Protein AF-0000000075079460 (afdb_homodimer)

Organism: Methylotuvimicrobium buryatense (NCBI:txid95641)

Sequence (250 aa):
MSRDYARQDIMELLRVIDWLMQLPDELERQLTDEIKQLEAETMTYVMSIERLALEQGKLEGKAEGKVEGKIEGEAGLLQRQLIKRFGPLPGAIQRRLDQATSEQLEIWAERILDAPNLPAVFDDHMSRDYARQDIMELLRVIDWLMQLPDELERQLTDEIKQLEAETMTYVMSIERLALEQGKLEGKAEGKVEGKIEGEAGLLQRQLIKRFGPLPGAIQRRLDQATSEQLEIWAERILDAPNLPAVFDDH

InterPro domains:
  IPR025587 Domain of unknown function DUF4351 [PF14261] (68-117)

Solvent-accessible surface area (backbone atoms only — not comparable to full-atom values): 12890 Å² total; per-residue (Å²): 118,73,64,60,53,52,51,50,51,50,51,51,53,48,47,51,50,50,54,58,54,46,52,54,52,57,48,48,53,53,49,51,53,51,49,52,49,51,51,52,52,48,49,51,52,45,52,48,44,29,51,54,25,22,52,51,15,21,53,54,14,20,55,53,15,21,55,56,12,18,42,50,19,31,37,51,48,47,49,52,36,46,34,70,76,68,37,86,74,54,70,69,57,50,52,49,49,76,68,50,50,59,68,53,50,51,53,34,50,53,33,54,78,71,40,92,47,74,68,58,31,68,55,72,126,117,74,66,61,53,52,51,51,51,51,50,52,53,49,50,52,50,51,54,57,54,47,52,55,51,56,49,47,51,51,48,50,52,50,48,52,52,51,50,51,51,48,50,52,53,46,51,50,45,29,52,54,25,22,52,50,16,22,54,54,14,21,57,54,14,22,56,55,13,19,41,50,20,32,38,52,48,49,50,51,36,47,35,70,76,66,39,86,74,54,70,69,58,50,52,49,50,73,68,49,49,61,69,54,48,52,52,33,51,54,33,55,78,70,40,91,46,75,68,58,30,72,55,72,124

Radius of gyration: 40.09 Å; Cα contacts (8 Å, |Δi|>4): 215; chains: 2; bounding box: 43×117×66 Å

pLDDT: mean 88.96, std 12.2, range [50.34, 98.56]

Foldseek 3Di:
DVVVVVVVVVVVVVVVVVVVVVVVVVVVVVVVVVVVVVVVVVVVVVVVVVVVVVVVVVVVVVVVVVLVVVLVVLLVVLLVLQCVVANDDDPVVNVCSVPDDPVQSVQLVVQSVPDPHDCRSNDPD/DVVVVVVVVVVVVVVVVVVVVVVVVVVVVVVVVVVVVVVVVVVVVVVVVVVVVVVVVVVVVVVVVVLVVVLVVLLVVLLVLQCVVANDDDPVVNVCSVPDDPVQSVQLVVQSVPPPHDCRSNPPD

Structure (mmCIF, N/CA/C/O backbone):
data_AF-0000000075079460-model_v1
#
loop_
_entity.id
_entity.type
_entity.pdbx_description
1 polymer 'DUF4351 domain-containing protein'
#
loop_
_atom_site.group_PDB
_atom_site.id
_atom_site.type_symbol
_atom_site.label_atom_id
_atom_site.label_alt_id
_atom_site.label_comp_id
_atom_site.label_asym_id
_atom_site.label_entity_id
_atom_site.label_seq_id
_atom_site.pdbx_PDB_ins_code
_atom_site.Cartn_x
_atom_site.Cartn_y
_atom_site.Cartn_z
_atom_site.occupancy
_atom_site.B_iso_or_equiv
_atom_site.auth_seq_id
_atom_site.auth_comp_id
_atom_site.auth_asym_id
_atom_site.auth_atom_id
_atom_site.pdbx_PDB_model_num
ATOM 1 N N . MET A 1 1 ? 13.195 82.625 38 1 50.84 1 MET A N 1
ATOM 2 C CA . MET A 1 1 ? 12.961 81.438 38.75 1 50.84 1 MET A CA 1
ATOM 3 C C . MET A 1 1 ? 11.867 80.562 38.094 1 50.84 1 MET A C 1
ATOM 5 O O . MET A 1 1 ? 11.898 79.375 38.125 1 50.84 1 MET A O 1
ATOM 9 N N . SER A 1 2 ? 10.914 81.312 37.562 1 58.5 2 SER A N 1
ATOM 10 C CA . SER A 1 2 ? 9.68 80.75 37.031 1 58.5 2 SER A CA 1
ATOM 11 C C . SER A 1 2 ? 9.914 80.062 35.719 1 58.5 2 SER A C 1
ATOM 13 O O . SER A 1 2 ? 9.289 79.062 35.406 1 58.5 2 SER A O 1
ATOM 15 N N . ARG A 1 3 ? 11.062 80.375 35.062 1 65.19 3 ARG A N 1
ATOM 16 C CA . ARG A 1 3 ? 11.297 79.875 33.719 1 65.19 3 ARG A CA 1
ATOM 17 C C . ARG A 1 3 ? 11.977 78.5 33.781 1 65.19 3 ARG A C 1
ATOM 19 O O . ARG A 1 3 ? 11.703 77.625 32.938 1 65.19 3 ARG A O 1
ATOM 26 N N . ASP A 1 4 ? 12.781 78.25 34.812 1 66 4 ASP A N 1
ATOM 27 C CA . ASP A 1 4 ? 13.562 77 35 1 66 4 ASP A CA 1
ATOM 28 C C . ASP A 1 4 ? 12.656 75.812 35.375 1 66 4 ASP A C 1
ATOM 30 O O . ASP A 1 4 ? 12.883 74.75 34.906 1 66 4 ASP A O 1
ATOM 34 N N . TYR A 1 5 ? 11.664 76.188 36.062 1 66.44 5 TYR A N 1
ATOM 35 C CA . TYR A 1 5 ? 10.711 75.188 36.5 1 66.44 5 TYR A CA 1
ATOM 36 C C . TYR A 1 5 ? 9.898 74.688 35.312 1 66.44 5 TYR A C 1
ATOM 38 O O . TYR A 1 5 ? 9.648 73.5 35.188 1 66.44 5 TYR A O 1
ATOM 46 N N . ALA A 1 6 ? 9.68 75.625 34.469 1 62.09 6 ALA A N 1
ATOM 47 C CA . ALA A 1 6 ? 8.914 75.25 33.281 1 62.09 6 ALA A CA 1
ATOM 48 C C . ALA A 1 6 ? 9.719 74.375 32.344 1 62.09 6 ALA A C 1
ATOM 50 O O . ALA A 1 6 ? 9.18 73.438 31.781 1 62.09 6 ALA A O 1
ATOM 51 N N . ARG A 1 7 ? 11.016 74.562 32.344 1 72.12 7 ARG A N 1
ATOM 52 C CA . ARG A 1 7 ? 11.914 73.812 31.516 1 72.12 7 ARG A CA 1
ATOM 53 C C . ARG A 1 7 ? 12.086 72.375 32.062 1 72.12 7 ARG A C 1
ATOM 55 O O . ARG A 1 7 ? 12.102 71.438 31.297 1 72.12 7 ARG A O 1
ATOM 62 N N . GLN A 1 8 ? 12.062 72.25 33.281 1 72.88 8 GLN A N 1
ATOM 63 C CA . GLN A 1 8 ? 12.219 71 33.969 1 72.88 8 GLN A CA 1
ATOM 64 C C . GLN A 1 8 ? 10.977 70.125 33.781 1 72.88 8 GLN A C 1
ATOM 66 O O . GLN A 1 8 ? 11.078 68.938 33.531 1 72.88 8 GLN A O 1
ATOM 71 N N . ASP A 1 9 ? 9.883 70.875 33.875 1 69.44 9 ASP A N 1
ATOM 72 C CA . ASP A 1 9 ? 8.602 70.188 33.719 1 69.44 9 ASP A CA 1
ATOM 73 C C . ASP A 1 9 ? 8.453 69.688 32.281 1 69.44 9 ASP A C 1
ATOM 75 O O . ASP A 1 9 ? 7.949 68.562 32.094 1 69.44 9 ASP A O 1
ATOM 79 N N . ILE A 1 10 ? 8.953 70.5 31.422 1 72.12 10 ILE A N 1
ATOM 80 C CA . ILE A 1 10 ? 8.891 70.125 30.016 1 72.12 10 ILE A CA 1
ATOM 81 C C . ILE A 1 10 ? 9.789 68.875 29.75 1 72.12 10 ILE A C 1
ATOM 83 O O . ILE A 1 10 ? 9.414 68 29.016 1 72.12 10 ILE A O 1
ATOM 87 N N . MET A 1 11 ? 10.914 68.75 30.422 1 80 11 MET A N 1
ATOM 88 C CA . MET A 1 11 ? 11.852 67.625 30.25 1 80 11 MET A CA 1
ATOM 89 C C . MET A 1 11 ? 11.289 66.375 30.844 1 80 11 MET A C 1
ATOM 91 O O . MET A 1 11 ? 11.453 65.25 30.266 1 80 11 MET A O 1
ATOM 95 N N . GLU A 1 12 ? 10.586 66.562 31.984 1 73.06 12 GLU A N 1
ATOM 96 C CA . GLU A 1 12 ? 9.969 65.438 32.625 1 73.06 12 GLU A CA 1
ATOM 97 C C . GLU A 1 12 ? 8.82 64.875 31.797 1 73.06 12 GLU A C 1
ATOM 99 O O . GLU A 1 12 ? 8.664 63.625 31.672 1 73.06 12 GLU A O 1
ATOM 104 N N . LEU A 1 13 ? 8.094 65.875 31.188 1 71.62 13 LEU A N 1
ATOM 105 C CA . LEU A 1 13 ? 7.004 65.5 30.297 1 71.62 13 LEU A CA 1
ATOM 106 C C . LEU A 1 13 ? 7.539 64.75 29.078 1 71.62 13 LEU A C 1
ATOM 108 O O . LEU A 1 13 ? 6.984 63.719 28.672 1 71.62 13 LEU A O 1
ATOM 112 N N . LE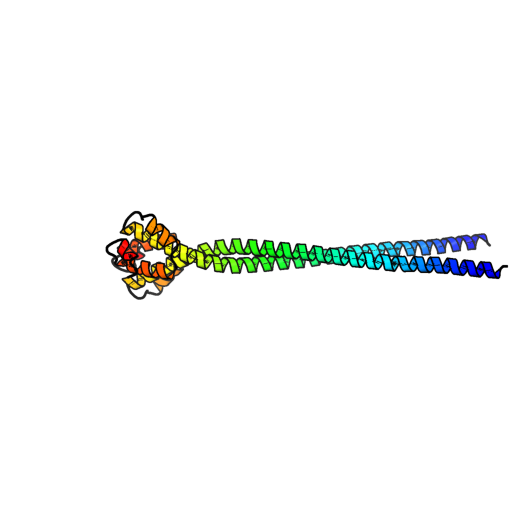U A 1 14 ? 8.711 65.125 28.625 1 77.06 14 LEU A N 1
ATOM 113 C CA . LEU A 1 14 ? 9.312 64.5 27.438 1 77.06 14 LEU A CA 1
ATOM 114 C C . LEU A 1 14 ? 9.867 63.156 27.781 1 77.06 14 LEU A C 1
ATOM 116 O O . LEU A 1 14 ? 9.789 62.219 26.953 1 77.06 14 LEU A O 1
ATOM 120 N N . ARG A 1 15 ? 10.352 62.969 28.953 1 78 15 ARG A N 1
ATOM 121 C CA . ARG A 1 15 ? 10.875 61.688 29.406 1 78 15 ARG A CA 1
ATOM 122 C C . ARG A 1 15 ? 9.758 60.625 29.516 1 78 15 ARG A C 1
ATOM 124 O O . ARG A 1 15 ? 9.938 59.469 29.141 1 78 15 ARG A O 1
ATOM 131 N N . VAL A 1 16 ? 8.617 61.156 30.031 1 71.88 16 VAL A N 1
ATOM 132 C CA . VAL A 1 16 ? 7.465 60.281 30.172 1 71.88 16 VAL A CA 1
ATOM 133 C C . VAL A 1 16 ? 6.957 59.875 28.797 1 71.88 16 VAL A C 1
ATOM 135 O O . VAL A 1 16 ? 6.617 58.688 28.578 1 71.88 16 VAL A O 1
ATOM 138 N N . ILE A 1 17 ? 7.016 60.844 27.859 1 67.19 17 ILE A N 1
ATOM 139 C CA . ILE A 1 17 ? 6.566 60.562 26.5 1 67.19 17 ILE A CA 1
ATOM 140 C C . ILE A 1 17 ? 7.492 59.531 25.859 1 67.19 17 ILE A C 1
ATOM 142 O O . ILE A 1 17 ? 7.031 58.594 25.203 1 67.19 17 ILE A O 1
ATOM 146 N N . ASP A 1 18 ? 8.82 59.625 26.062 1 74.19 18 ASP A N 1
ATOM 147 C CA . ASP A 1 18 ? 9.812 58.688 25.531 1 74.19 18 ASP A CA 1
ATOM 148 C C . ASP A 1 18 ? 9.594 57.281 26.094 1 74.19 18 ASP A C 1
ATOM 150 O O . ASP A 1 18 ? 9.664 56.281 25.359 1 74.19 18 ASP A O 1
ATOM 154 N N . TRP A 1 19 ? 9.453 57.281 27.422 1 71.5 19 TRP A N 1
ATOM 155 C CA . TRP A 1 19 ? 9.203 56.031 28.094 1 71.5 19 TRP A CA 1
ATOM 156 C C . TRP A 1 19 ? 7.93 55.375 27.562 1 71.5 19 TRP A C 1
ATOM 158 O O . TRP A 1 19 ? 7.918 54.156 27.297 1 71.5 19 TRP A O 1
ATOM 168 N N . LEU A 1 20 ? 6.953 56.25 27.219 1 68.75 20 LEU A N 1
ATOM 169 C CA . LEU A 1 20 ? 5.664 55.781 26.75 1 68.75 20 LEU A CA 1
ATOM 170 C C . LEU A 1 20 ? 5.781 55.25 25.328 1 68.75 20 LEU A C 1
ATOM 172 O O . LEU A 1 20 ? 5.109 54.281 24.953 1 68.75 20 LEU A O 1
ATOM 176 N N . MET A 1 21 ? 6.723 55.719 24.609 1 66.62 21 MET A N 1
ATOM 177 C CA . MET A 1 21 ? 6.914 55.344 23.219 1 66.62 21 MET A CA 1
ATOM 178 C C . MET A 1 21 ? 7.691 54.031 23.125 1 66.62 21 MET A C 1
ATOM 180 O O . MET A 1 21 ? 7.539 53.281 22.156 1 66.62 21 MET A O 1
ATOM 184 N N . GLN A 1 22 ? 8.648 53.875 24.125 1 73.06 22 GLN A N 1
ATOM 185 C CA . GLN A 1 22 ? 9.492 52.688 24.156 1 73.06 22 GLN A CA 1
ATOM 186 C C . GLN A 1 22 ? 8.688 51.438 24.531 1 73.06 22 GLN A C 1
ATOM 188 O O . GLN A 1 22 ? 8.984 50.344 24.062 1 73.06 22 GLN A O 1
ATOM 193 N N . LEU A 1 23 ? 7.586 51.688 25.234 1 71.44 23 LEU A N 1
ATOM 194 C CA . LEU A 1 23 ? 6.762 50.594 25.75 1 71.44 23 LEU A CA 1
ATOM 195 C C . LEU A 1 23 ? 6.035 49.875 24.609 1 71.44 23 LEU A C 1
ATOM 197 O O . LEU A 1 23 ? 6.059 48.656 24.516 1 71.44 23 LEU A O 1
ATOM 201 N N . PRO A 1 24 ? 5.766 50.75 23.578 1 67.38 24 PRO A N 1
ATOM 202 C CA . PRO A 1 24 ? 5.086 50.094 22.438 1 67.38 24 PRO A CA 1
ATOM 203 C C . PRO A 1 24 ? 6.039 49.312 21.547 1 67.38 24 PRO A C 1
ATOM 205 O O . PRO A 1 24 ? 5.684 48.25 21.047 1 67.38 24 PRO A O 1
ATOM 208 N N . ASP A 1 25 ? 7.379 49.812 21.578 1 75.69 25 ASP A N 1
ATOM 209 C CA . ASP A 1 25 ? 8.359 49.156 20.734 1 75.69 25 ASP A CA 1
ATOM 210 C C . ASP A 1 25 ? 8.758 47.812 21.312 1 75.69 25 ASP A C 1
ATOM 212 O O . ASP A 1 25 ? 8.898 46.812 20.578 1 75.69 25 ASP A O 1
ATOM 216 N N . GLU A 1 26 ? 9.039 47.875 22.641 1 77.44 26 GLU A N 1
ATOM 217 C CA . GLU A 1 26 ? 9.406 46.656 23.328 1 77.44 26 GLU A CA 1
ATOM 218 C C . GLU A 1 26 ? 8.273 45.625 23.281 1 77.44 26 GLU A C 1
ATOM 220 O O . GLU A 1 26 ? 8.508 44.438 23.062 1 77.44 26 GLU A O 1
ATOM 225 N N . LEU A 1 27 ? 7.082 46.094 23.375 1 73.62 27 LEU A N 1
ATOM 226 C CA . LEU A 1 27 ? 5.902 45.25 23.312 1 73.62 27 LEU A CA 1
ATOM 227 C C . LEU A 1 27 ? 5.707 44.688 21.906 1 73.62 27 LEU A C 1
ATOM 229 O O . LEU A 1 27 ? 5.352 43.5 21.75 1 73.62 27 LEU A O 1
ATOM 233 N N . GLU A 1 28 ? 6.051 45.5 20.891 1 72.12 28 GLU A N 1
ATOM 234 C CA . GLU A 1 28 ? 5.949 45.062 19.5 1 72.12 28 GLU A CA 1
ATOM 235 C C . GLU A 1 28 ? 6.957 43.969 19.188 1 72.12 28 GLU A C 1
ATOM 237 O O . GLU A 1 28 ? 6.625 42.969 18.531 1 72.12 28 GLU A O 1
ATOM 242 N N . ARG A 1 29 ? 8.18 44.031 19.703 1 82.06 29 ARG A N 1
ATOM 243 C CA . ARG A 1 29 ? 9.227 43.031 19.516 1 82.06 29 ARG A CA 1
ATOM 244 C C . ARG A 1 29 ? 8.859 41.688 20.188 1 82.06 29 ARG A C 1
ATOM 246 O O . ARG A 1 29 ? 9.016 40.625 19.594 1 82.06 29 ARG A O 1
ATOM 253 N N . GLN A 1 30 ? 8.25 41.938 21.469 1 80.12 30 GLN A N 1
ATOM 254 C CA . GLN A 1 30 ? 7.82 40.75 22.188 1 80.12 30 GLN A CA 1
ATOM 255 C C . GLN A 1 30 ? 6.691 40.031 21.453 1 80.12 30 GLN A C 1
ATOM 257 O O . GLN A 1 30 ? 6.684 38.812 21.359 1 80.12 30 GLN A O 1
ATOM 262 N N . LEU A 1 31 ? 5.828 40.844 20.828 1 78.88 31 LEU A N 1
ATOM 263 C CA . LEU A 1 31 ? 4.711 40.281 20.078 1 78.88 31 LEU A CA 1
ATOM 264 C C . LEU A 1 31 ? 5.199 39.562 18.828 1 78.88 31 LEU A C 1
ATOM 266 O O . LEU A 1 31 ? 4.719 38.469 18.5 1 78.88 31 LEU A O 1
ATOM 270 N N . THR A 1 32 ? 6.172 40.156 18.156 1 83.06 32 THR A N 1
ATOM 271 C CA . THR A 1 32 ? 6.723 39.562 16.953 1 83.06 32 THR A CA 1
ATOM 272 C C . THR A 1 32 ? 7.41 38.219 17.266 1 83.06 32 THR A C 1
ATOM 274 O O . THR A 1 32 ? 7.211 37.25 16.562 1 83.06 32 THR A O 1
ATOM 277 N N . ASP A 1 33 ? 8.227 38.219 18.344 1 88.69 33 ASP A N 1
ATOM 278 C CA . ASP A 1 33 ? 8.93 37 18.75 1 88.69 33 ASP A CA 1
ATOM 279 C C . ASP A 1 33 ? 7.949 35.875 19.125 1 88.69 33 ASP A C 1
ATOM 281 O O . ASP A 1 33 ? 8.156 34.719 18.766 1 88.69 33 ASP A O 1
ATOM 285 N N . GLU A 1 34 ? 6.828 36.25 19.812 1 78.38 34 GLU A N 1
ATOM 286 C CA . GLU A 1 34 ? 5.816 35.281 20.219 1 78.38 34 GLU A CA 1
ATOM 287 C C . GLU A 1 34 ? 5.082 34.719 19 1 78.38 34 GLU A C 1
ATOM 289 O O . GLU A 1 34 ? 4.766 33.531 18.953 1 78.38 34 GLU A O 1
ATOM 294 N N . ILE A 1 35 ? 4.922 35.594 18.047 1 79.44 35 ILE A N 1
ATOM 295 C CA . ILE A 1 35 ? 4.258 35.188 16.812 1 79.44 35 ILE A CA 1
ATOM 296 C C . ILE A 1 35 ? 5.152 34.219 16.047 1 79.44 35 ILE A C 1
ATOM 298 O O . ILE A 1 35 ? 4.695 33.156 15.602 1 79.44 35 ILE A O 1
ATOM 302 N N . LYS A 1 36 ? 6.461 34.438 15.969 1 89.44 36 LYS A N 1
ATOM 303 C CA . LYS A 1 36 ? 7.414 33.562 15.281 1 89.44 36 LYS A CA 1
ATOM 304 C C . LYS A 1 36 ? 7.504 32.219 15.961 1 89.44 36 LYS A C 1
ATOM 306 O O . LYS A 1 36 ? 7.559 31.188 15.281 1 89.44 36 LYS A O 1
ATOM 311 N N . GLN A 1 37 ? 7.438 32.25 17.234 1 88.81 37 GLN A N 1
ATOM 312 C CA . GLN A 1 37 ? 7.48 31 18 1 88.81 37 GLN A CA 1
ATOM 313 C C . GLN A 1 37 ? 6.215 30.188 17.781 1 88.81 37 GLN A C 1
ATOM 315 O O . GLN A 1 37 ? 6.285 28.969 17.594 1 88.81 37 GLN A O 1
ATOM 320 N N . LEU A 1 38 ? 5.098 30.859 17.734 1 82.19 38 LEU A N 1
ATOM 321 C CA . LEU A 1 38 ? 3.826 30.188 17.484 1 82.19 38 LEU A CA 1
ATOM 322 C C . LEU A 1 38 ? 3.789 29.594 16.078 1 82.19 38 LEU A C 1
ATOM 324 O O . LEU A 1 38 ? 3.291 28.469 15.891 1 82.19 38 LEU A O 1
ATOM 328 N N . GLU A 1 39 ? 4.359 30.328 15.133 1 84.94 39 GLU A N 1
ATOM 329 C CA . GLU A 1 39 ? 4.418 29.844 13.758 1 84.94 39 GLU A CA 1
ATOM 330 C C . GLU A 1 39 ? 5.293 28.594 13.641 1 84.94 39 GLU A C 1
ATOM 332 O O . GLU A 1 39 ? 4.93 27.641 12.969 1 84.94 39 GLU A O 1
ATOM 337 N N . ALA A 1 40 ? 6.398 28.625 14.328 1 90.19 40 ALA A N 1
ATOM 338 C CA . ALA A 1 40 ? 7.332 27.5 14.312 1 90.19 40 ALA A CA 1
ATOM 339 C C . ALA A 1 40 ? 6.711 26.266 14.953 1 90.19 40 ALA A C 1
ATOM 341 O O . ALA A 1 40 ? 6.859 25.156 14.438 1 90.19 40 ALA A O 1
ATOM 342 N N . GLU A 1 41 ? 6.043 26.5 16.016 1 88.56 41 GLU A N 1
ATOM 343 C CA . GLU A 1 41 ? 5.383 25.391 16.703 1 88.56 41 GLU A CA 1
ATOM 344 C C . GLU A 1 41 ? 4.254 24.812 15.852 1 88.56 41 GLU A C 1
ATOM 346 O O . GLU A 1 41 ? 4.07 23.594 15.797 1 88.56 41 GLU A O 1
ATOM 351 N N . THR A 1 42 ? 3.602 25.734 15.234 1 87.94 42 THR A N 1
ATOM 352 C CA . THR A 1 42 ? 2.514 25.297 14.367 1 87.94 42 THR A CA 1
ATOM 353 C C . THR A 1 42 ? 3.053 24.5 13.188 1 87.94 42 THR A C 1
ATOM 355 O O . THR A 1 42 ? 2.498 23.453 12.836 1 87.94 42 THR A O 1
ATOM 358 N N . MET A 1 43 ? 4.191 24.922 12.633 1 92 43 MET A N 1
ATOM 359 C CA . MET A 1 43 ? 4.785 24.234 11.5 1 92 43 MET A CA 1
ATOM 360 C C . MET A 1 43 ? 5.293 22.844 11.906 1 92 43 MET A C 1
ATOM 362 O O . MET A 1 43 ? 5.152 21.875 11.156 1 92 43 MET A O 1
ATOM 366 N N . THR A 1 44 ? 5.855 22.797 13.086 1 93.75 44 THR A N 1
ATOM 367 C CA . THR A 1 44 ? 6.332 21.516 13.602 1 93.75 44 THR A CA 1
ATOM 368 C C . THR A 1 44 ? 5.168 20.547 13.812 1 93.75 44 THR A C 1
ATOM 370 O O . THR A 1 44 ? 5.27 19.359 13.484 1 93.75 44 THR A O 1
ATOM 373 N N . TYR A 1 45 ? 4.086 21.062 14.367 1 93.69 45 TYR A N 1
ATOM 374 C CA . TYR A 1 45 ? 2.875 20.266 14.57 1 93.69 45 TYR A CA 1
ATOM 375 C C . TYR A 1 45 ? 2.318 19.781 13.242 1 93.69 45 TYR A C 1
ATOM 377 O O . TYR A 1 45 ? 1.963 18.609 13.102 1 93.69 45 TYR A O 1
ATOM 385 N N . VAL A 1 46 ? 2.33 20.688 12.242 1 94 46 VAL A N 1
ATOM 386 C CA . VAL A 1 46 ? 1.823 20.359 10.914 1 94 46 VAL A CA 1
ATOM 387 C C . VAL A 1 46 ? 2.691 19.266 10.289 1 94 46 VAL A C 1
ATOM 389 O O . VAL A 1 46 ? 2.176 18.297 9.742 1 94 46 VAL A O 1
ATOM 392 N N . MET A 1 47 ? 3.99 19.375 10.383 1 95 47 MET A N 1
ATOM 393 C CA . MET A 1 47 ? 4.926 18.406 9.82 1 95 47 MET A CA 1
ATOM 394 C C . MET A 1 47 ? 4.754 17.031 10.477 1 95 47 MET A C 1
ATOM 396 O O . MET A 1 47 ? 4.852 16 9.805 1 95 47 MET A O 1
ATOM 400 N N . SER A 1 48 ? 4.512 17.078 11.758 1 96.62 48 SER A N 1
ATOM 401 C CA . SER A 1 48 ? 4.312 15.836 12.484 1 96.62 48 SER A CA 1
ATOM 402 C C . SER A 1 48 ? 3.049 15.125 12.023 1 96.62 48 SER A C 1
ATOM 404 O O . SER A 1 48 ? 3.057 13.906 11.812 1 96.62 48 SER A O 1
ATOM 406 N N . ILE A 1 49 ? 2.051 15.859 11.828 1 96.75 49 ILE A N 1
ATOM 407 C CA . ILE A 1 49 ? 0.78 15.297 11.391 1 96.75 49 ILE A CA 1
ATOM 408 C C . ILE A 1 49 ? 0.932 14.734 9.977 1 96.75 49 ILE A C 1
ATOM 410 O O . ILE A 1 49 ? 0.416 13.648 9.68 1 96.75 49 ILE A O 1
ATOM 414 N N . GLU A 1 50 ? 1.632 15.508 9.195 1 97.69 50 GLU A N 1
ATOM 415 C CA . GLU A 1 50 ? 1.896 15.055 7.832 1 97.69 50 GLU A CA 1
ATOM 416 C C . GLU A 1 50 ? 2.617 13.711 7.82 1 97.69 50 GLU A C 1
ATOM 418 O O . GLU A 1 50 ? 2.223 12.797 7.098 1 97.69 50 GLU A O 1
ATOM 423 N N . ARG A 1 51 ? 3.627 13.523 8.555 1 97.62 51 ARG A N 1
ATOM 424 C CA . ARG A 1 51 ? 4.426 12.305 8.641 1 97.62 51 ARG A CA 1
ATOM 425 C C . ARG A 1 51 ? 3.588 11.133 9.148 1 97.62 51 ARG A C 1
ATOM 427 O O . ARG A 1 51 ? 3.658 10.031 8.609 1 97.62 51 ARG A O 1
ATOM 434 N N . LEU A 1 52 ? 2.859 11.43 10.188 1 97.94 52 LEU A N 1
ATOM 435 C CA . LEU A 1 52 ? 2.014 10.398 10.773 1 97.94 52 LEU A CA 1
ATOM 436 C C . LEU A 1 52 ? 0.978 9.914 9.758 1 97.94 52 LEU A C 1
ATOM 438 O O . LEU A 1 52 ? 0.747 8.711 9.625 1 97.94 52 LEU A O 1
ATOM 442 N N . ALA A 1 53 ? 0.375 10.859 9.055 1 98.19 53 ALA A N 1
ATOM 443 C CA . ALA A 1 53 ? -0.628 10.516 8.047 1 98.19 53 ALA A CA 1
ATOM 444 C C . ALA A 1 53 ? -0.003 9.734 6.895 1 98.19 53 ALA A C 1
ATOM 446 O O . ALA A 1 53 ? -0.595 8.773 6.391 1 98.19 53 ALA A O 1
ATOM 447 N N . LEU A 1 54 ? 1.146 10.18 6.477 1 98.44 54 LEU A N 1
ATOM 448 C CA . LEU A 1 54 ? 1.878 9.484 5.426 1 98.44 54 LEU A CA 1
ATOM 449 C C . LEU A 1 54 ? 2.146 8.031 5.816 1 98.44 54 LEU A C 1
ATOM 451 O O . LEU A 1 54 ? 1.907 7.117 5.023 1 98.44 54 LEU A O 1
ATOM 455 N N . GLU A 1 55 ? 2.588 7.824 7 1 98.12 55 GLU A N 1
ATOM 456 C CA . GLU A 1 55 ? 2.916 6.492 7.492 1 98.12 55 GLU A CA 1
ATOM 457 C C . GLU A 1 55 ? 1.667 5.621 7.605 1 98.12 55 GLU A C 1
ATOM 459 O O . GLU A 1 55 ? 1.684 4.449 7.223 1 98.12 55 GLU A O 1
ATOM 464 N N . GLN A 1 56 ? 0.656 6.203 8.133 1 98.12 56 GLN A N 1
ATOM 465 C CA . GLN A 1 56 ? -0.611 5.488 8.227 1 98.12 56 GLN A CA 1
ATOM 466 C C . GLN A 1 56 ? -1.11 5.074 6.844 1 98.12 56 GLN A C 1
ATOM 468 O O . GLN A 1 56 ? -1.533 3.934 6.648 1 98.12 56 GLN A O 1
ATOM 473 N N . GLY A 1 57 ? -1.078 6.008 5.957 1 98.5 57 GLY A N 1
ATOM 474 C CA . GLY A 1 57 ? -1.456 5.699 4.586 1 98.5 57 GLY A CA 1
ATOM 475 C C . GLY A 1 57 ? -0.614 4.598 3.967 1 98.5 57 GLY A C 1
ATOM 476 O O . GLY A 1 57 ? -1.143 3.707 3.301 1 98.5 57 GLY A O 1
ATOM 477 N N . LYS A 1 58 ? 0.645 4.746 4.152 1 98.56 58 LYS A N 1
ATOM 478 C CA . LYS A 1 58 ? 1.562 3.748 3.609 1 98.56 58 LYS A CA 1
ATOM 479 C C . LYS A 1 58 ? 1.235 2.355 4.137 1 98.56 58 LYS A C 1
ATOM 481 O O . LYS A 1 58 ? 1.229 1.384 3.377 1 98.56 58 LYS A O 1
ATOM 486 N N . LEU A 1 59 ? 0.993 2.207 5.41 1 98.25 59 LEU A N 1
ATOM 487 C CA . LEU A 1 59 ? 0.67 0.927 6.027 1 98.25 59 LEU A CA 1
ATOM 488 C C . LEU A 1 59 ? -0.64 0.373 5.48 1 98.25 59 LEU A C 1
ATOM 490 O O . LEU A 1 59 ? -0.723 -0.808 5.133 1 98.25 59 LEU A O 1
ATOM 494 N N . GLU A 1 60 ? -1.632 1.199 5.441 1 98.12 60 GLU A N 1
ATOM 495 C CA . GLU A 1 60 ? -2.924 0.793 4.895 1 98.12 60 GLU A CA 1
ATOM 496 C C . GLU A 1 60 ? -2.805 0.395 3.428 1 98.12 60 GLU A C 1
ATOM 498 O O . GLU A 1 60 ? -3.332 -0.64 3.016 1 98.12 60 GLU A O 1
ATOM 503 N N . GLY A 1 61 ? -2.146 1.253 2.668 1 98.5 61 GLY A N 1
ATOM 504 C CA . GLY A 1 61 ? -1.923 0.958 1.262 1 98.5 61 GLY A CA 1
ATOM 505 C C . GLY A 1 61 ? -1.162 -0.336 1.036 1 98.5 61 GLY A C 1
ATOM 506 O O . GLY A 1 61 ? -1.515 -1.123 0.156 1 98.5 61 GLY A O 1
ATOM 507 N N . LYS A 1 62 ? -0.116 -0.489 1.771 1 98.56 62 LYS A N 1
ATOM 508 C CA . LYS A 1 62 ? 0.705 -1.688 1.628 1 98.56 62 LYS A CA 1
ATOM 509 C C . LYS A 1 62 ? -0.117 -2.949 1.878 1 98.56 62 LYS A C 1
ATOM 511 O O . LYS A 1 62 ? 0.016 -3.938 1.153 1 98.56 62 LYS A O 1
ATOM 516 N N . ALA A 1 63 ? -0.956 -2.992 2.904 1 98.12 63 ALA A N 1
ATOM 517 C CA . ALA A 1 63 ? -1.816 -4.133 3.215 1 98.12 63 ALA A CA 1
ATOM 518 C C . ALA A 1 63 ? -2.785 -4.414 2.07 1 98.12 63 ALA A C 1
ATOM 520 O O . ALA A 1 63 ? -2.945 -5.566 1.656 1 98.12 63 ALA A O 1
ATOM 521 N N . GLU A 1 64 ? -3.381 -3.367 1.632 1 97.88 64 GLU A N 1
ATOM 522 C CA . GLU A 1 64 ? -4.309 -3.506 0.512 1 97.88 64 GLU A CA 1
ATOM 523 C C . GLU A 1 64 ? -3.59 -3.994 -0.742 1 97.88 64 GLU A C 1
ATOM 525 O O . GLU A 1 64 ? -4.078 -4.895 -1.433 1 97.88 64 GLU A O 1
ATOM 530 N N . GLY A 1 65 ? -2.457 -3.379 -1.062 1 98.12 65 GLY A N 1
ATOM 531 C CA . GLY A 1 65 ? -1.661 -3.773 -2.213 1 98.12 65 GLY A CA 1
ATOM 532 C C . GLY A 1 65 ? -1.206 -5.219 -2.154 1 98.12 65 GLY A C 1
ATOM 533 O O . GLY A 1 65 ? -1.208 -5.918 -3.172 1 98.12 65 GLY A O 1
ATOM 534 N N . LYS A 1 66 ? -0.811 -5.594 -0.999 1 98.31 66 LYS A N 1
ATOM 535 C CA . LYS A 1 66 ? -0.328 -6.961 -0.83 1 98.31 66 LYS A CA 1
ATOM 536 C C . LYS A 1 66 ? -1.415 -7.973 -1.174 1 98.31 66 LYS A C 1
ATOM 538 O O . LYS A 1 66 ? -1.151 -8.969 -1.85 1 98.31 66 LYS A O 1
ATOM 543 N N . VAL A 1 67 ? -2.611 -7.809 -0.779 1 97.38 67 VAL A N 1
ATOM 544 C CA . VAL A 1 67 ? -3.729 -8.703 -1.064 1 97.38 67 VAL A CA 1
ATOM 545 C C . VAL A 1 67 ? -4 -8.727 -2.566 1 97.38 67 VAL A C 1
ATOM 547 O O . VAL A 1 67 ? -4.129 -9.805 -3.164 1 97.38 67 VAL A O 1
ATOM 550 N N . GLU A 1 68 ? -4.082 -7.539 -3.09 1 97.19 68 GLU A N 1
ATOM 551 C CA . GLU A 1 68 ? -4.316 -7.438 -4.527 1 97.19 68 GLU A CA 1
ATOM 552 C C . GLU A 1 68 ? -3.182 -8.086 -5.316 1 97.19 68 GLU A C 1
ATOM 554 O O . GLU A 1 68 ? -3.426 -8.82 -6.277 1 97.19 68 GLU A O 1
ATOM 559 N N . GLY A 1 69 ? -1.944 -7.789 -4.91 1 97.94 69 GLY A N 1
ATOM 560 C CA . GLY A 1 69 ? -0.777 -8.359 -5.562 1 97.94 69 GLY A CA 1
ATOM 561 C C . GLY A 1 69 ? -0.734 -9.875 -5.492 1 97.94 69 GLY A C 1
ATOM 562 O O . GLY A 1 69 ? -0.349 -10.539 -6.461 1 97.94 69 GLY A O 1
ATOM 563 N N . LYS A 1 70 ? -1.084 -10.375 -4.344 1 98.19 70 LYS A N 1
ATOM 564 C CA . LYS A 1 70 ? -1.092 -11.82 -4.156 1 98.19 70 LYS A CA 1
ATOM 565 C C . LYS A 1 70 ? -1.988 -12.5 -5.188 1 98.19 70 LYS A C 1
ATOM 567 O O . LYS A 1 70 ? -1.58 -13.477 -5.828 1 98.19 70 LYS A O 1
ATOM 572 N N . ILE A 1 71 ? -3.119 -12.047 -5.406 1 98.06 71 ILE A N 1
ATOM 573 C CA . ILE A 1 71 ? -4.078 -12.609 -6.348 1 98.06 71 ILE A CA 1
ATOM 574 C C . ILE A 1 71 ? -3.549 -12.461 -7.773 1 98.06 71 ILE A C 1
ATOM 576 O O . ILE A 1 71 ? -3.613 -13.398 -8.57 1 98.06 71 ILE A O 1
ATOM 580 N N . GLU A 1 72 ? -3.021 -11.312 -8.031 1 97.5 72 GLU A N 1
ATOM 581 C CA . GLU A 1 72 ? -2.451 -11.062 -9.352 1 97.5 72 GLU A CA 1
ATOM 582 C C . GLU A 1 72 ? -1.296 -12.016 -9.641 1 97.5 72 GLU A C 1
ATOM 584 O O . GLU A 1 72 ? -1.169 -12.523 -10.758 1 97.5 72 GLU A O 1
ATOM 589 N N . GLY A 1 73 ? -0.429 -12.164 -8.641 1 98 73 GLY A N 1
ATOM 590 C CA . GLY A 1 73 ? 0.678 -13.102 -8.789 1 98 73 GLY A CA 1
ATOM 591 C C . GLY A 1 73 ? 0.229 -14.523 -9.031 1 98 73 GLY A C 1
ATOM 592 O O . GLY A 1 73 ? 0.771 -15.219 -9.898 1 98 73 GLY A O 1
ATOM 593 N N . GLU A 1 74 ? -0.728 -14.984 -8.289 1 98.38 74 GLU A N 1
ATOM 594 C CA . GLU A 1 74 ? -1.291 -16.328 -8.461 1 98.38 74 GLU A CA 1
ATOM 595 C C . GLU A 1 74 ? -1.871 -16.5 -9.867 1 98.38 74 GLU A C 1
ATOM 597 O O . GLU A 1 74 ? -1.575 -17.484 -10.547 1 98.38 74 GLU A O 1
ATOM 602 N N . ALA A 1 75 ? -2.654 -15.5 -10.195 1 98.19 75 ALA A N 1
ATOM 603 C CA . ALA A 1 75 ? -3.303 -15.547 -11.5 1 98.19 75 ALA A CA 1
ATOM 604 C C . ALA A 1 75 ? -2.273 -15.523 -12.625 1 98.19 75 ALA A C 1
ATOM 606 O O . ALA A 1 75 ? -2.395 -16.266 -13.602 1 98.19 75 ALA A O 1
ATOM 607 N N . GLY A 1 76 ? -1.325 -14.672 -12.492 1 97.62 76 GLY A N 1
ATOM 608 C CA . GLY A 1 76 ? -0.281 -14.57 -13.5 1 97.62 76 GLY A CA 1
ATOM 609 C C . GLY A 1 76 ? 0.509 -15.852 -13.672 1 97.62 76 GLY A C 1
ATOM 610 O O . GLY A 1 76 ? 0.787 -16.266 -14.797 1 97.62 76 GLY A O 1
ATOM 611 N N . LEU A 1 77 ? 0.881 -16.469 -12.617 1 98.12 77 LEU A N 1
ATOM 612 C CA . LEU A 1 77 ? 1.652 -17.703 -12.656 1 98.12 77 LEU A CA 1
ATOM 613 C C . LEU A 1 77 ? 0.836 -18.828 -13.281 1 98.12 77 LEU A C 1
ATOM 615 O O . LEU A 1 77 ? 1.343 -19.578 -14.117 1 98.12 77 LEU A O 1
ATOM 619 N N . LEU A 1 78 ? -0.399 -18.922 -12.844 1 98.44 78 LEU A N 1
ATOM 620 C CA . LEU A 1 78 ? -1.282 -19.953 -13.383 1 98.44 78 LEU A CA 1
ATOM 621 C C . LEU A 1 78 ? -1.496 -19.75 -14.883 1 98.44 78 LEU A C 1
ATOM 623 O O . LEU A 1 78 ? -1.512 -20.719 -15.641 1 98.44 78 LEU A O 1
ATOM 627 N N . GLN A 1 79 ? -1.646 -18.5 -15.273 1 98.25 79 GLN A N 1
ATOM 628 C CA . GLN A 1 79 ? -1.799 -18.188 -16.688 1 98.25 79 GLN A CA 1
ATOM 629 C C . GLN A 1 79 ? -0.606 -18.703 -17.5 1 98.25 79 GLN A C 1
ATOM 631 O O . GLN A 1 79 ? -0.779 -19.281 -18.562 1 98.25 79 GLN A O 1
ATOM 636 N N . ARG A 1 80 ? 0.539 -18.516 -16.969 1 97.88 80 ARG A N 1
ATOM 637 C CA . ARG A 1 80 ? 1.76 -18.953 -17.625 1 97.88 80 ARG A CA 1
ATOM 638 C C . ARG A 1 80 ? 1.776 -20.469 -17.781 1 97.88 80 ARG A C 1
ATOM 640 O O . ARG A 1 80 ? 2.117 -20.984 -18.844 1 97.88 80 ARG A O 1
ATOM 647 N N . GLN A 1 81 ? 1.376 -21.125 -16.828 1 98.38 81 GLN A N 1
ATOM 648 C CA . GLN A 1 81 ? 1.337 -22.578 -16.844 1 98.38 81 GLN A CA 1
ATOM 649 C C . GLN A 1 81 ? 0.294 -23.094 -17.828 1 98.38 81 GLN A C 1
ATOM 651 O O . GLN A 1 81 ? 0.544 -24.062 -18.562 1 98.38 81 GLN A O 1
ATOM 656 N N . LEU A 1 82 ? -0.825 -22.453 -17.828 1 98.38 82 LEU A N 1
ATOM 657 C CA . LEU A 1 82 ? -1.894 -22.828 -18.75 1 98.38 82 LEU A CA 1
ATOM 658 C C . LEU A 1 82 ? -1.446 -22.688 -20.203 1 98.38 82 LEU A C 1
ATOM 660 O O . LEU A 1 82 ? -1.684 -23.562 -21.016 1 98.38 82 LEU A O 1
ATOM 664 N N . ILE A 1 83 ? -0.784 -21.625 -20.453 1 97.88 83 ILE A N 1
ATOM 665 C CA . ILE A 1 83 ? -0.317 -21.344 -21.812 1 97.88 83 ILE A CA 1
ATOM 666 C C . ILE A 1 83 ? 0.748 -22.375 -22.203 1 97.88 83 ILE A C 1
ATOM 668 O O . ILE A 1 83 ? 0.752 -22.859 -23.344 1 97.88 83 ILE A O 1
ATOM 672 N N . LYS A 1 84 ? 1.545 -22.672 -21.266 1 97.31 84 LYS A N 1
ATOM 673 C CA . LYS A 1 84 ? 2.59 -23.656 -21.516 1 97.31 84 LYS A CA 1
ATOM 674 C C . LYS A 1 84 ? 1.988 -25.016 -21.844 1 97.31 84 LYS A C 1
ATOM 676 O O . LYS A 1 84 ? 2.451 -25.719 -22.75 1 97.31 84 LYS A O 1
ATOM 681 N N . ARG A 1 85 ? 0.976 -25.391 -21.172 1 97.19 85 ARG A N 1
ATOM 682 C CA . ARG A 1 85 ? 0.404 -26.719 -21.297 1 97.19 85 ARG A CA 1
ATOM 683 C C . ARG A 1 85 ? -0.575 -26.797 -22.469 1 97.19 85 ARG A C 1
ATOM 685 O O . ARG A 1 85 ? -0.653 -27.812 -23.156 1 97.19 85 ARG A O 1
ATOM 692 N N . PHE A 1 86 ? -1.31 -25.625 -22.688 1 97.38 86 PHE A N 1
ATOM 693 C CA . PHE A 1 86 ? -2.463 -25.781 -23.562 1 97.38 86 PHE A CA 1
ATOM 694 C C . PHE A 1 86 ? -2.41 -24.766 -24.703 1 97.38 86 PHE A C 1
ATOM 696 O O . PHE A 1 86 ? -3.242 -24.797 -25.609 1 97.38 86 PHE A O 1
ATOM 703 N N . GLY A 1 87 ? -1.463 -23.891 -24.656 1 97.06 87 GLY A N 1
ATOM 704 C CA . GLY A 1 87 ? -1.352 -22.875 -25.688 1 97.06 87 GLY A CA 1
ATOM 705 C C . GLY A 1 87 ? -2.115 -21.609 -25.344 1 97.06 87 GLY A C 1
ATOM 706 O O . GLY A 1 87 ? -2.479 -21.391 -24.188 1 97.06 87 GLY A O 1
ATOM 707 N N . PRO A 1 88 ? -2.346 -20.734 -26.328 1 97.56 88 PRO A N 1
ATOM 708 C CA . PRO A 1 88 ? -3.027 -19.453 -26.094 1 97.56 88 PRO A CA 1
ATOM 709 C C . PRO A 1 88 ? -4.414 -19.641 -25.469 1 97.56 88 PRO A C 1
ATOM 711 O O . PRO A 1 88 ? -5.137 -20.578 -25.844 1 97.56 88 PRO A O 1
ATOM 714 N N . LEU A 1 89 ? -4.73 -18.688 -24.625 1 97.69 89 LEU A N 1
ATOM 715 C CA . LEU A 1 89 ? -5.973 -18.828 -23.875 1 97.69 89 LEU A CA 1
ATOM 716 C C . LEU A 1 89 ? -7.113 -18.094 -24.562 1 97.69 89 LEU A C 1
ATOM 718 O O . LEU A 1 89 ? -6.957 -16.922 -24.938 1 97.69 89 LEU A O 1
ATOM 722 N N . PRO A 1 90 ? -8.242 -18.797 -24.578 1 97.44 90 PRO A N 1
ATOM 723 C CA . PRO A 1 90 ? -9.43 -18.078 -25.047 1 97.44 90 PRO A CA 1
ATOM 724 C C . PRO A 1 90 ? -9.781 -16.906 -24.141 1 97.44 90 PRO A C 1
ATOM 726 O O . PRO A 1 90 ? -9.5 -16.938 -22.938 1 97.44 90 PRO A O 1
ATOM 729 N N . GLY A 1 91 ? -10.477 -15.867 -24.719 1 96.88 91 GLY A N 1
ATOM 730 C CA . GLY A 1 91 ? -10.852 -14.672 -23.984 1 96.88 91 GLY A CA 1
ATOM 731 C C . GLY A 1 91 ? -11.68 -14.961 -22.75 1 96.88 91 GLY A C 1
ATOM 732 O O . GLY A 1 91 ? -11.516 -14.305 -21.719 1 96.88 91 GLY A O 1
ATOM 733 N N . ALA A 1 92 ? -12.469 -15.93 -22.875 1 95.62 92 ALA A N 1
ATOM 734 C CA . ALA A 1 92 ? -13.344 -16.281 -21.766 1 95.62 92 ALA A CA 1
ATOM 735 C C . ALA A 1 92 ? -12.531 -16.812 -20.578 1 95.62 92 ALA A C 1
ATOM 737 O O . ALA A 1 92 ? -12.852 -16.531 -19.422 1 95.62 92 ALA A O 1
ATOM 738 N N . ILE A 1 93 ? -11.539 -17.625 -20.844 1 96.06 93 ILE A N 1
ATOM 739 C CA . ILE A 1 93 ? -10.688 -18.188 -19.812 1 96.06 93 ILE A CA 1
ATOM 740 C C . ILE A 1 93 ? -9.836 -17.094 -19.172 1 96.06 93 ILE A C 1
ATOM 742 O O . ILE A 1 93 ? -9.664 -17.062 -17.953 1 96.06 93 ILE A O 1
ATOM 746 N N . GLN A 1 94 ? -9.398 -16.203 -20 1 96.25 94 GLN A N 1
ATOM 747 C CA . GLN A 1 94 ? -8.633 -15.062 -19.5 1 96.25 94 GLN A CA 1
ATOM 748 C C . GLN A 1 94 ? -9.461 -14.227 -18.516 1 96.25 94 GLN A C 1
ATOM 750 O O . GLN A 1 94 ? -8.961 -13.812 -17.469 1 96.25 94 GLN A O 1
ATOM 755 N N . ARG A 1 95 ? -10.633 -13.93 -18.891 1 95.94 95 ARG A N 1
ATOM 756 C CA . ARG A 1 95 ? -11.523 -13.156 -18.031 1 95.94 95 ARG A CA 1
ATOM 757 C C . ARG A 1 95 ? -11.773 -13.875 -16.703 1 95.94 95 ARG A C 1
ATOM 759 O O . ARG A 1 95 ? -11.852 -13.242 -15.656 1 95.94 95 ARG A O 1
ATOM 766 N N . ARG A 1 96 ? -11.906 -15.172 -16.766 1 95.56 96 ARG A N 1
ATOM 767 C CA . ARG A 1 96 ? -12.102 -15.961 -15.562 1 95.56 96 ARG A CA 1
ATOM 768 C C . ARG A 1 96 ? -10.898 -15.859 -14.625 1 95.56 96 ARG A C 1
ATOM 770 O O . ARG A 1 96 ? -11.062 -15.719 -13.414 1 95.56 96 ARG A O 1
ATOM 777 N N . LEU A 1 97 ? -9.742 -15.859 -15.195 1 96.81 97 LEU A N 1
ATOM 778 C CA . LEU A 1 97 ? -8.516 -15.734 -14.414 1 96.81 97 LEU A CA 1
ATOM 779 C C . LEU A 1 97 ? -8.43 -14.367 -13.758 1 96.81 97 LEU A C 1
ATOM 781 O O . LEU A 1 97 ? -8.07 -14.258 -12.586 1 96.81 97 LEU A O 1
ATOM 785 N N . ASP A 1 98 ? -8.883 -13.359 -14.523 1 95.06 98 ASP A N 1
ATOM 786 C CA . ASP A 1 98 ? -8.773 -11.977 -14.07 1 95.06 98 ASP A CA 1
ATOM 787 C C . ASP A 1 98 ? -9.734 -11.703 -12.914 1 95.06 98 ASP A C 1
ATOM 789 O O . ASP A 1 98 ? -9.492 -10.812 -12.094 1 95.06 98 ASP A O 1
ATOM 793 N N . GLN A 1 99 ? -10.727 -12.508 -12.812 1 96.25 99 GLN A N 1
ATOM 794 C CA . GLN A 1 99 ? -11.773 -12.25 -11.828 1 96.25 99 GLN A CA 1
ATOM 795 C C . GLN A 1 99 ? -11.742 -13.281 -10.703 1 96.25 99 GLN A C 1
ATOM 797 O O . GLN A 1 99 ? -12.539 -13.219 -9.773 1 96.25 99 GLN A O 1
ATOM 802 N N . ALA A 1 100 ? -10.859 -14.164 -10.719 1 97.25 100 ALA A N 1
ATOM 803 C CA . ALA A 1 100 ? -10.836 -15.305 -9.805 1 97.25 100 ALA A CA 1
ATOM 804 C C . ALA A 1 100 ? -10.406 -14.875 -8.406 1 97.25 100 ALA A C 1
ATOM 806 O O . ALA A 1 100 ? -9.625 -13.93 -8.25 1 97.25 100 ALA A O 1
ATOM 807 N N . THR A 1 101 ? -10.969 -15.586 -7.492 1 96.5 101 THR A N 1
ATOM 808 C CA . THR A 1 101 ? -10.508 -15.445 -6.117 1 96.5 101 THR A CA 1
ATOM 809 C C . THR A 1 101 ? -9.25 -16.281 -5.879 1 96.5 101 THR A C 1
ATOM 811 O O . THR A 1 101 ? -8.938 -17.172 -6.668 1 96.5 101 THR A O 1
ATOM 814 N N . SER A 1 102 ? -8.539 -15.945 -4.812 1 96.88 102 SER A N 1
ATOM 815 C CA . SER A 1 102 ? -7.355 -16.719 -4.461 1 96.88 102 SER A CA 1
ATOM 816 C C . SER A 1 102 ? -7.703 -18.203 -4.273 1 96.88 102 SER A C 1
ATOM 818 O O . SER A 1 102 ? -6.961 -19.078 -4.711 1 96.88 102 SER A O 1
ATOM 820 N N . GLU A 1 103 ? -8.836 -18.422 -3.658 1 96.44 103 GLU A N 1
ATOM 821 C CA . GLU A 1 103 ? -9.273 -19.797 -3.42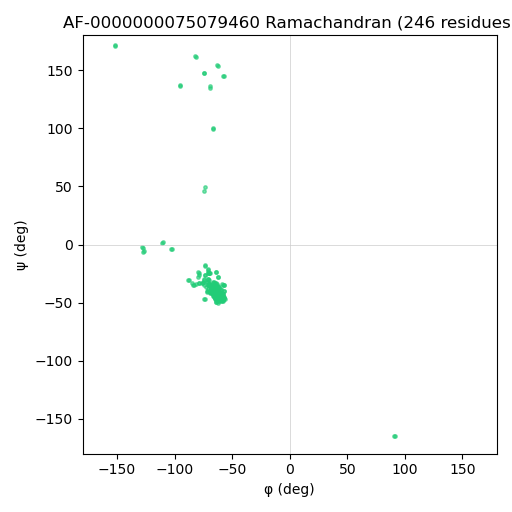4 1 96.44 103 GLU A CA 1
ATOM 822 C C . GLU A 1 103 ? -9.484 -20.547 -4.742 1 96.44 103 GLU A C 1
ATOM 824 O O . GLU A 1 103 ? -9.07 -21.688 -4.883 1 96.44 103 GLU A O 1
ATOM 829 N N . GLN A 1 104 ? -10.094 -19.922 -5.629 1 97.19 104 GLN A N 1
ATOM 830 C CA . GLN A 1 104 ? -10.312 -20.516 -6.945 1 97.19 104 GLN A CA 1
ATOM 831 C C . GLN A 1 104 ? -8.984 -20.781 -7.652 1 97.19 104 GLN A C 1
ATOM 833 O O . GLN A 1 104 ? -8.789 -21.859 -8.211 1 97.19 104 GLN A O 1
ATOM 838 N N . LEU A 1 105 ? -8.117 -19.828 -7.586 1 97.94 105 LEU A N 1
ATOM 839 C CA . LEU A 1 105 ? -6.824 -19.953 -8.25 1 97.94 105 LEU A CA 1
ATOM 840 C C . LEU A 1 105 ? -6.027 -21.109 -7.66 1 97.94 105 LEU A C 1
ATOM 842 O O . LEU A 1 105 ? -5.359 -21.844 -8.398 1 97.94 105 LEU A O 1
ATOM 846 N N . GLU A 1 106 ? -6.18 -21.266 -6.375 1 97.06 106 GLU A N 1
ATOM 847 C CA . GLU A 1 106 ? -5.492 -22.359 -5.699 1 97.06 106 GLU A CA 1
ATOM 848 C C . GLU A 1 106 ? -6.031 -23.703 -6.148 1 97.06 106 GLU A C 1
ATOM 850 O O . GLU A 1 106 ? -5.266 -24.641 -6.371 1 97.06 106 GLU A O 1
ATOM 855 N N . ILE A 1 107 ? -7.277 -23.781 -6.312 1 96.75 107 ILE A N 1
ATOM 856 C CA . ILE A 1 107 ? -7.914 -25 -6.777 1 96.75 107 ILE A CA 1
ATOM 857 C C . ILE A 1 107 ? -7.457 -25.312 -8.203 1 96.75 107 ILE A C 1
ATOM 859 O O . ILE A 1 107 ? -7.07 -26.438 -8.508 1 96.75 107 ILE A O 1
ATOM 863 N N . TRP A 1 108 ? -7.473 -24.344 -9.023 1 97.75 108 TRP A N 1
ATOM 864 C CA . TRP A 1 108 ? -7.09 -24.547 -10.422 1 97.75 108 TRP A CA 1
ATOM 865 C C . TRP A 1 108 ? -5.609 -24.906 -10.531 1 97.75 108 TRP A C 1
ATOM 867 O O . TRP A 1 108 ? -5.223 -25.688 -11.406 1 97.75 108 TRP A O 1
ATOM 877 N N . ALA A 1 109 ? -4.855 -24.359 -9.633 1 97.31 109 ALA A N 1
ATOM 878 C CA . ALA A 1 109 ? -3.416 -24.609 -9.633 1 97.31 109 ALA A CA 1
ATOM 879 C C . ALA A 1 109 ? -3.109 -26.078 -9.359 1 97.31 109 ALA A C 1
ATOM 881 O O . ALA A 1 109 ? -2.139 -26.625 -9.891 1 97.31 109 ALA A O 1
ATOM 882 N N . GLU A 1 110 ? -3.928 -26.641 -8.586 1 96.81 110 GLU A N 1
ATOM 883 C CA . GLU A 1 110 ? -3.75 -28.062 -8.32 1 96.81 110 GLU A CA 1
ATOM 884 C C . GLU A 1 110 ? -4.281 -28.922 -9.469 1 96.81 110 GLU A C 1
ATOM 886 O O . GLU A 1 110 ? -3.656 -29.906 -9.852 1 96.81 110 GLU A O 1
ATOM 891 N N . ARG A 1 111 ? -5.262 -28.516 -10.086 1 97 111 ARG A N 1
ATOM 892 C CA . ARG A 1 111 ? -5.922 -29.281 -11.141 1 97 111 ARG A CA 1
ATOM 893 C C . ARG A 1 111 ? -5.09 -29.281 -12.422 1 97 111 ARG A C 1
ATOM 895 O O . ARG A 1 111 ? -5.086 -30.266 -13.164 1 97 111 ARG A O 1
ATOM 902 N N . ILE A 1 112 ? -4.359 -28.25 -12.609 1 97.56 112 ILE A N 1
ATOM 903 C CA . ILE A 1 112 ? -3.619 -28.109 -13.859 1 97.56 112 ILE A CA 1
ATOM 904 C C . ILE A 1 112 ? -2.586 -29.219 -13.977 1 97.56 112 ILE A C 1
ATOM 906 O O . ILE A 1 112 ? -2.225 -29.625 -15.086 1 97.56 112 ILE A O 1
ATOM 910 N N . LEU A 1 113 ? -2.197 -29.75 -12.914 1 96.5 113 LEU A N 1
ATOM 911 C CA . LEU A 1 113 ? -1.13 -30.75 -12.898 1 96.5 113 LEU A CA 1
ATOM 912 C C . LEU A 1 113 ? -1.596 -32.062 -13.523 1 96.5 113 LEU A C 1
ATOM 914 O O . LEU A 1 113 ? -0.797 -32.781 -14.109 1 96.5 113 LEU A O 1
ATOM 918 N N . ASP A 1 114 ? -2.947 -32.281 -13.5 1 95.06 114 ASP A N 1
ATOM 919 C CA . ASP A 1 114 ? -3.439 -33.562 -13.93 1 95.06 114 ASP A CA 1
ATOM 920 C C . ASP A 1 114 ? -4.516 -33.438 -15 1 95.06 114 ASP A C 1
ATOM 922 O O . ASP A 1 114 ? -4.961 -34.406 -15.586 1 95.06 114 ASP A O 1
ATOM 926 N N . ALA A 1 115 ? -4.832 -32.25 -15.273 1 96.31 115 ALA A N 1
ATOM 927 C CA . ALA A 1 115 ? -5.938 -32.031 -16.203 1 96.31 115 ALA A CA 1
ATOM 928 C C . ALA A 1 115 ? -5.562 -32.438 -17.609 1 96.31 115 ALA A C 1
ATOM 930 O O . ALA A 1 115 ? -4.5 -32.062 -18.125 1 96.31 115 ALA A O 1
ATOM 931 N N . PRO A 1 116 ? -6.516 -33.156 -18.297 1 96.06 116 PRO A N 1
ATOM 932 C CA . PRO A 1 116 ? -6.207 -33.594 -19.656 1 96.06 116 PRO A CA 1
ATOM 933 C C . PRO A 1 116 ? -6.371 -32.5 -20.688 1 96.06 116 PRO A C 1
ATOM 935 O O . PRO A 1 116 ? -5.855 -32.625 -21.812 1 96.06 116 PRO A O 1
ATOM 938 N N . ASN A 1 117 ? -7.191 -31.516 -20.375 1 96.06 117 ASN A N 1
ATOM 939 C CA . ASN A 1 117 ? -7.438 -30.375 -21.25 1 96.06 117 ASN A CA 1
ATOM 940 C C . ASN A 1 117 ? -7.816 -29.125 -20.453 1 96.06 117 ASN A C 1
ATOM 942 O O . ASN A 1 117 ? -8.016 -29.188 -19.25 1 96.06 117 ASN A O 1
ATOM 946 N N . LEU A 1 118 ? -7.867 -28 -21.219 1 96.25 118 LEU A N 1
ATOM 947 C CA . LEU A 1 118 ? -8.062 -26.688 -20.594 1 96.25 118 LEU A CA 1
ATOM 948 C C . LEU A 1 118 ? -9.391 -26.625 -19.859 1 96.25 118 LEU A C 1
ATOM 950 O O . LEU A 1 118 ? -9.445 -26.203 -18.703 1 96.25 118 LEU A O 1
ATOM 954 N N . PRO A 1 119 ? -10.508 -27.094 -20.391 1 95.38 119 PRO A N 1
ATOM 955 C CA . PRO A 1 119 ? -11.789 -27.031 -19.688 1 95.38 119 PRO A CA 1
ATOM 956 C C . PRO A 1 119 ? -11.781 -27.828 -18.375 1 95.38 119 PRO A C 1
ATOM 958 O O . PRO A 1 119 ? -12.453 -27.453 -17.422 1 95.38 119 PRO A O 1
ATOM 961 N N . ALA A 1 120 ? -11.008 -28.812 -18.281 1 96.19 120 ALA A N 1
ATOM 962 C CA . ALA A 1 120 ? -10.961 -29.688 -17.109 1 96.19 120 ALA A CA 1
ATOM 963 C C . ALA A 1 120 ? -10.344 -28.969 -15.914 1 96.19 120 ALA A C 1
ATOM 965 O O . ALA A 1 120 ? -10.586 -29.328 -14.758 1 96.19 120 ALA A O 1
ATOM 966 N N . VAL A 1 121 ? -9.547 -27.984 -16.188 1 97.19 121 VAL A N 1
ATOM 967 C CA . VAL A 1 121 ? -8.906 -27.234 -15.125 1 97.19 121 VAL A CA 1
ATOM 968 C C . VAL A 1 121 ? -9.938 -26.391 -14.391 1 97.19 121 VAL A C 1
ATOM 970 O O . VAL A 1 121 ? -9.875 -26.219 -13.164 1 97.19 121 VAL A O 1
ATOM 973 N N . PHE A 1 122 ? -10.906 -25.938 -15.148 1 95.12 122 PHE A N 1
ATOM 974 C CA . PHE A 1 122 ? -11.82 -24.922 -14.617 1 95.12 122 PHE A CA 1
ATOM 975 C C . PHE A 1 122 ? -13.148 -25.562 -14.234 1 95.12 122 PHE A C 1
ATOM 977 O O . PHE A 1 122 ? -14.055 -24.859 -13.766 1 95.12 122 PHE A O 1
ATOM 984 N N . ASP A 1 123 ? -13.227 -26.859 -14.531 1 85 123 ASP A N 1
ATOM 985 C CA . ASP A 1 123 ? -14.5 -27.531 -14.305 1 85 123 ASP A CA 1
ATOM 986 C C . ASP A 1 123 ? -14.82 -27.609 -12.812 1 85 123 ASP A C 1
ATOM 988 O O . ASP A 1 123 ? -14.047 -28.172 -12.039 1 85 123 ASP A O 1
ATOM 992 N N . ASP A 1 124 ? -15.648 -26.719 -12.422 1 72.25 124 ASP A N 1
ATOM 993 C CA . ASP A 1 124 ? -16.109 -26.766 -11.031 1 72.25 124 ASP A CA 1
ATOM 994 C C . ASP A 1 124 ? -17.109 -27.891 -10.828 1 72.25 124 ASP A C 1
ATOM 996 O O . ASP A 1 124 ? -18.219 -27.859 -11.367 1 72.25 124 ASP A O 1
ATOM 1000 N N . HIS A 1 125 ? -17 -29.156 -11.266 1 50.69 125 HIS A N 1
ATOM 1001 C CA . HIS A 1 125 ? -18.125 -30.031 -10.953 1 50.69 125 HIS A CA 1
ATOM 1002 C C . HIS A 1 125 ? -18.703 -29.719 -9.57 1 50.69 125 HIS A C 1
ATOM 1004 O O . HIS A 1 125 ? -17.984 -29.219 -8.695 1 50.69 125 HIS A O 1
ATOM 1010 N N . MET B 1 1 ? -21.75 80.062 39.438 1 51.12 1 MET B 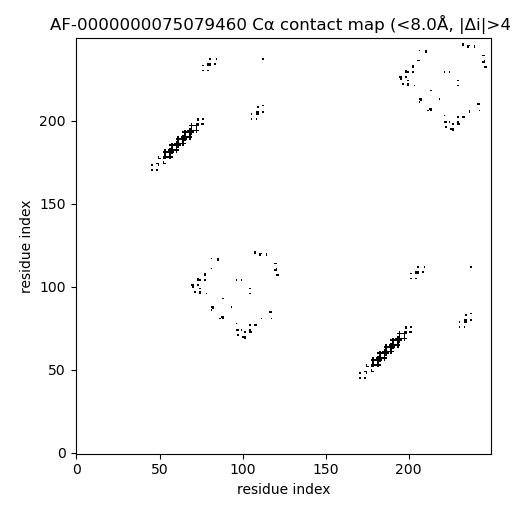N 1
ATOM 1011 C CA . MET B 1 1 ? -21.422 79.875 38.031 1 51.12 1 MET B CA 1
ATOM 1012 C C . MET B 1 1 ? -20.234 78.938 37.844 1 51.12 1 MET B C 1
ATOM 1014 O O . MET B 1 1 ? -20.125 78.188 36.844 1 51.12 1 MET B O 1
ATOM 1018 N N . SER B 1 2 ? -19.359 79.062 38.812 1 58.66 2 SER B N 1
ATOM 1019 C C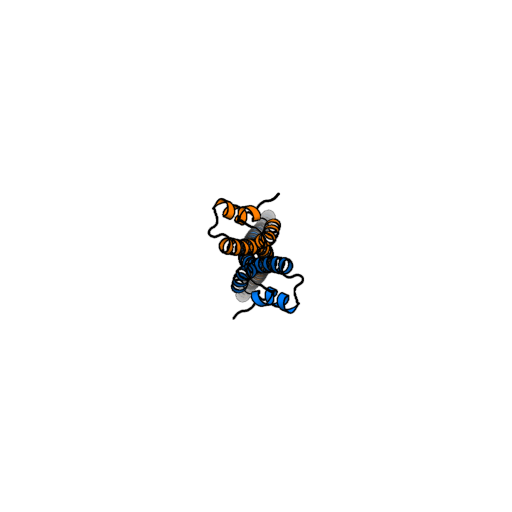A . SER B 1 2 ? -18.062 78.375 38.781 1 58.66 2 SER B CA 1
ATOM 1020 C C . SER B 1 2 ? -18.188 76.938 39.031 1 58.66 2 SER B C 1
ATOM 1022 O O . SER B 1 2 ? -17.469 76.125 38.438 1 58.66 2 SER B O 1
ATOM 1024 N N . ARG B 1 3 ? -19.344 76.5 39.625 1 65.38 3 ARG B N 1
ATOM 1025 C CA . ARG B 1 3 ? -19.484 75.125 40.031 1 65.38 3 ARG B CA 1
ATOM 1026 C C . ARG B 1 3 ? -20.016 74.25 38.875 1 65.38 3 ARG B C 1
ATOM 1028 O O . ARG B 1 3 ? -19.641 73.062 38.719 1 65.38 3 ARG B O 1
ATOM 1035 N N . ASP B 1 4 ? -20.859 74.875 37.969 1 66.44 4 ASP B N 1
ATOM 1036 C CA . ASP B 1 4 ? -21.516 74.188 36.875 1 66.44 4 ASP B CA 1
ATOM 1037 C C . ASP B 1 4 ? -20.516 73.812 35.781 1 66.44 4 ASP B C 1
ATOM 1039 O O . ASP B 1 4 ? -20.625 72.75 35.156 1 66.44 4 ASP B O 1
ATOM 1043 N N . TYR B 1 5 ? -19.562 74.625 35.656 1 66.5 5 TYR B N 1
ATOM 1044 C CA . TYR B 1 5 ? -18.531 74.438 34.656 1 66.5 5 TYR B CA 1
ATOM 1045 C C . TYR B 1 5 ? -17.641 73.25 35.031 1 66.5 5 TYR B C 1
ATOM 1047 O O . TYR B 1 5 ? -17.266 72.438 34.188 1 66.5 5 TYR B O 1
ATOM 1055 N N . ALA B 1 6 ? -17.5 73.188 36.312 1 62.38 6 ALA B N 1
ATOM 1056 C CA . ALA B 1 6 ? -16.656 72.125 36.844 1 62.38 6 ALA B CA 1
ATOM 1057 C C . ALA B 1 6 ? -17.344 70.75 36.656 1 62.38 6 ALA B C 1
ATOM 1059 O O . ALA B 1 6 ? -16.703 69.75 36.312 1 62.38 6 ALA B O 1
ATOM 1060 N N . ARG B 1 7 ? -18.672 70.812 36.75 1 72.56 7 ARG B N 1
ATOM 1061 C CA . ARG B 1 7 ? -19.453 69.562 36.625 1 72.56 7 ARG B CA 1
ATOM 1062 C C . ARG B 1 7 ? -19.5 69.125 35.156 1 72.56 7 ARG B C 1
ATOM 1064 O O . ARG B 1 7 ? -19.406 67.938 34.875 1 72.56 7 ARG B O 1
ATOM 1071 N N . GLN B 1 8 ? -19.516 70 34.312 1 72.38 8 GLN B N 1
ATOM 1072 C CA . GLN B 1 8 ? -19.578 69.75 32.875 1 72.38 8 GLN B CA 1
ATOM 1073 C C . GLN B 1 8 ? -18.25 69.188 32.375 1 72.38 8 GLN B C 1
ATOM 1075 O O . GLN B 1 8 ? -18.234 68.25 31.578 1 72.38 8 GLN B O 1
ATOM 1080 N N . ASP B 1 9 ? -17.25 69.812 32.969 1 69.69 9 ASP B N 1
ATOM 1081 C CA . ASP B 1 9 ? -15.898 69.375 32.594 1 69.69 9 ASP B CA 1
ATOM 1082 C C . ASP B 1 9 ? -15.648 67.938 33.062 1 69.69 9 ASP B C 1
ATOM 1084 O O . ASP B 1 9 ? -15.031 67.188 32.344 1 69.69 9 ASP B O 1
ATOM 1088 N N . ILE B 1 10 ? -16.203 67.688 34.219 1 72.31 10 ILE B N 1
ATOM 1089 C CA . ILE B 1 10 ? -16.062 66.375 34.812 1 72.31 10 ILE B CA 1
ATOM 1090 C C . ILE B 1 10 ? -16.844 65.375 33.969 1 72.31 10 ILE B C 1
ATOM 1092 O O . ILE B 1 10 ? -16.359 64.25 33.719 1 72.31 10 ILE B O 1
ATOM 1096 N N . MET B 1 11 ? -17.953 65.688 33.406 1 80.12 11 MET B N 1
ATOM 1097 C CA . MET B 1 11 ? -18.781 64.812 32.562 1 80.12 11 MET B CA 1
ATOM 1098 C C . MET B 1 11 ? -18.109 64.562 31.234 1 80.12 11 MET B C 1
ATOM 1100 O O . MET B 1 11 ? -18.156 63.438 30.734 1 80.12 11 MET B O 1
ATOM 1104 N N . GLU B 1 12 ? -17.469 65.625 30.734 1 73.38 12 GLU B N 1
ATOM 1105 C CA . GLU B 1 12 ? -16.766 65.5 29.469 1 73.38 12 GLU B CA 1
ATOM 1106 C C . GLU B 1 12 ? -15.539 64.562 29.609 1 73.38 12 GLU B C 1
ATOM 1108 O O . GLU B 1 12 ? -15.258 63.781 28.734 1 73.38 12 GLU B O 1
ATOM 1113 N N . LEU B 1 13 ? -14.891 64.812 30.828 1 71.44 13 LEU B N 1
ATOM 1114 C CA . LEU B 1 13 ? -13.742 63.938 31.125 1 71.44 13 LEU B CA 1
ATOM 1115 C C . LEU B 1 13 ? -14.164 62.469 31.266 1 71.44 13 LEU B C 1
ATOM 1117 O O . LEU B 1 13 ? -13.5 61.594 30.734 1 71.44 13 LEU B O 1
ATOM 1121 N N . LEU B 1 14 ? -15.359 62.281 31.797 1 77.25 14 LEU B N 1
ATOM 1122 C CA . LEU B 1 14 ? -15.859 60.906 32 1 77.25 14 LEU B CA 1
ATOM 1123 C C . LEU B 1 14 ? -16.297 60.281 30.688 1 77.25 14 LEU B C 1
ATOM 1125 O O . LEU B 1 14 ? -16.109 59.094 30.484 1 77.25 14 LEU B O 1
ATOM 1129 N N . ARG B 1 15 ? -16.797 61.062 29.781 1 77 15 ARG B N 1
ATOM 1130 C CA . ARG B 1 15 ? -17.203 60.594 28.469 1 77 15 ARG B CA 1
ATOM 1131 C C . ARG B 1 15 ? -16 60.156 27.641 1 77 15 ARG B C 1
ATOM 1133 O O . ARG B 1 15 ? -16.062 59.125 26.953 1 77 15 ARG B O 1
ATOM 1140 N N . VAL B 1 16 ? -14.914 61 27.812 1 71.31 16 VAL B N 1
ATOM 1141 C CA . VAL B 1 16 ? -13.688 60.656 27.094 1 71.31 16 VAL B CA 1
ATOM 1142 C C . VAL B 1 16 ? -13.102 59.375 27.641 1 71.31 16 VAL B C 1
ATOM 1144 O O . VAL B 1 16 ? -12.641 58.5 26.875 1 71.31 16 VAL B O 1
ATOM 1147 N N . ILE B 1 17 ? -13.203 59.219 28.984 1 67.19 17 ILE B N 1
ATOM 1148 C CA . ILE B 1 17 ? -12.688 58 29.641 1 67.19 17 ILE B CA 1
ATOM 1149 C C . ILE B 1 17 ? -13.492 56.781 29.188 1 67.19 17 ILE B C 1
ATOM 1151 O O . ILE B 1 17 ? -12.914 55.75 28.875 1 67.19 17 ILE B O 1
ATOM 1155 N N . ASP B 1 18 ? -14.812 56.875 29.062 1 73.5 18 ASP B N 1
ATOM 1156 C CA . ASP B 1 18 ? -15.695 55.812 28.594 1 73.5 18 ASP B CA 1
ATOM 1157 C C . ASP B 1 18 ? -15.367 55.406 27.172 1 73.5 18 ASP B C 1
ATOM 1159 O O . ASP B 1 18 ? -15.312 54.219 26.844 1 73.5 18 ASP B O 1
ATOM 1163 N N . TRP B 1 19 ? -15.297 56.469 26.359 1 70.88 19 TRP B N 1
ATOM 1164 C CA . TRP B 1 19 ? -14.953 56.219 24.969 1 70.88 19 TRP B CA 1
ATOM 1165 C C . TRP B 1 19 ? -13.609 55.531 24.844 1 70.88 19 TRP B C 1
ATOM 1167 O O . TRP B 1 19 ? -13.469 54.562 24.078 1 70.88 19 TRP B O 1
ATOM 1177 N N . LEU B 1 20 ? -12.703 55.906 25.797 1 68.56 20 LEU B N 1
ATOM 1178 C CA . LEU B 1 20 ? -11.359 55.344 25.766 1 68.56 20 LEU B CA 1
ATOM 1179 C C . LEU B 1 20 ? -11.375 53.875 26.234 1 68.56 20 LEU B C 1
ATOM 1181 O O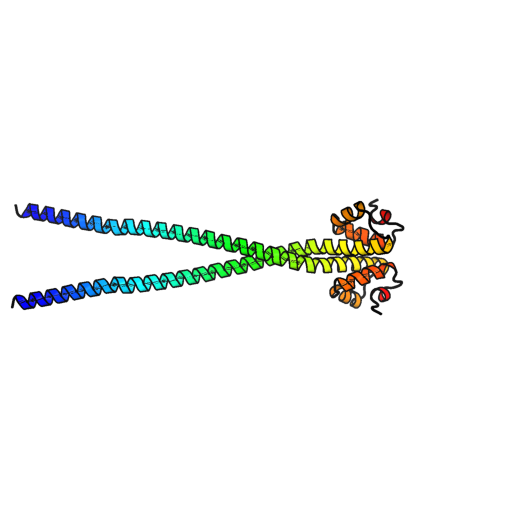 . LEU B 1 20 ? -10.602 53.062 25.734 1 68.56 20 LEU B O 1
ATOM 1185 N N . MET B 1 21 ? -12.32 53.562 27.016 1 65.88 21 MET B N 1
ATOM 1186 C CA . MET B 1 21 ? -12.414 52.188 27.562 1 65.88 21 MET B CA 1
ATOM 1187 C C . MET B 1 21 ? -13.055 51.25 26.562 1 65.88 21 MET B C 1
ATOM 1189 O O . MET B 1 21 ? -12.789 50.031 26.594 1 65.88 21 MET B O 1
ATOM 1193 N N . GLN B 1 22 ? -14.031 51.844 25.766 1 72.56 22 GLN B N 1
ATOM 1194 C CA . GLN B 1 22 ? -14.766 51.062 24.766 1 72.56 22 GLN B CA 1
ATOM 1195 C C . GLN B 1 22 ? -13.852 50.656 23.609 1 72.56 22 GLN B C 1
ATOM 1197 O O . GLN B 1 22 ? -14.023 49.562 23.031 1 72.56 22 GLN B O 1
ATOM 1202 N N . LEU B 1 23 ? -12.812 51.438 23.422 1 70.44 23 LEU B N 1
ATOM 1203 C CA . LEU B 1 23 ? -11.90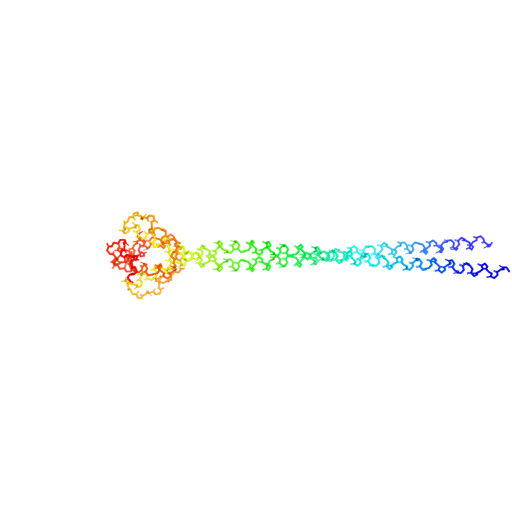6 51.219 22.297 1 70.44 23 LEU B CA 1
ATOM 1204 C C . LEU B 1 23 ? -11.078 49.969 22.5 1 70.44 23 LEU B C 1
ATOM 1206 O O . LEU B 1 23 ? -10.984 49.125 21.594 1 70.44 23 LEU B O 1
ATOM 1210 N N . PRO B 1 24 ? -10.852 49.719 23.844 1 67 24 PRO B N 1
ATOM 1211 C CA . PRO B 1 24 ? -10.07 48.531 24.109 1 67 24 PRO B CA 1
ATOM 1212 C C . PRO B 1 24 ? -10.914 47.25 24.016 1 67 24 PRO B C 1
ATOM 1214 O O . PRO B 1 24 ? -10.445 46.219 23.531 1 67 24 PRO B O 1
ATOM 1217 N N . ASP B 1 25 ? -12.297 47.469 24.328 1 75.69 25 ASP B N 1
ATOM 1218 C CA . ASP B 1 25 ? -13.18 46.312 24.297 1 75.69 25 ASP B CA 1
ATOM 1219 C C . ASP B 1 25 ? -13.477 45.875 22.859 1 75.69 25 ASP B C 1
ATOM 1221 O O . ASP B 1 25 ? -13.492 44.688 22.562 1 75.69 25 ASP B O 1
ATOM 1225 N N . GLU B 1 26 ? -13.812 46.906 22.062 1 77.25 26 GLU B N 1
ATOM 1226 C CA . GLU B 1 26 ? -14.086 46.625 20.656 1 77.25 26 GLU B CA 1
ATOM 1227 C C . GLU B 1 26 ? -12.859 46.062 19.953 1 77.25 26 GLU B C 1
ATOM 1229 O O . GLU B 1 26 ? -12.977 45.125 19.172 1 77.25 26 GLU B O 1
ATOM 1234 N N . LEU B 1 27 ? -11.727 46.531 20.328 1 73.25 27 LEU B N 1
ATOM 1235 C CA . LEU B 1 27 ? -10.469 46.062 19.766 1 73.25 27 LEU B CA 1
ATOM 1236 C C . LEU B 1 27 ? -10.164 44.625 20.234 1 73.25 27 LEU B C 1
ATOM 1238 O O . LEU B 1 27 ? -9.695 43.812 19.453 1 73.25 27 LEU B O 1
ATOM 1242 N N . GLU B 1 28 ? -10.547 44.312 21.5 1 72.19 28 GLU B N 1
ATOM 1243 C CA . GLU B 1 28 ? -10.352 43 22.047 1 72.19 28 GLU B CA 1
ATOM 1244 C C . GLU B 1 28 ? -11.242 41.969 21.359 1 72.19 28 GLU B C 1
ATOM 1246 O O . GLU B 1 28 ? -10.805 40.875 21.047 1 72.19 28 GLU B O 1
ATOM 1251 N N . ARG B 1 29 ? -12.5 42.312 21.016 1 81.88 29 ARG B N 1
ATOM 1252 C CA . ARG B 1 29 ? -13.438 41.438 20.328 1 81.88 29 ARG B CA 1
ATOM 1253 C C . ARG B 1 29 ? -12.984 41.156 18.906 1 81.88 29 ARG B C 1
ATOM 1255 O O . ARG B 1 29 ? -13.023 40 18.453 1 81.88 29 ARG B O 1
ATOM 1262 N N . GLN B 1 30 ? -12.445 42.344 18.312 1 79.88 30 GLN B N 1
ATOM 1263 C CA . GLN B 1 30 ? -11.938 42.188 16.953 1 79.88 30 GLN B CA 1
ATOM 1264 C C . GLN B 1 30 ? -10.719 41.25 16.922 1 79.88 30 GLN B C 1
ATOM 1266 O O . GLN B 1 30 ? -10.602 40.406 16.031 1 79.88 30 GLN B O 1
ATOM 1271 N N . LEU B 1 31 ? -9.914 41.344 17.969 1 78.19 31 LEU B N 1
ATOM 1272 C CA . LEU B 1 31 ? -8.719 40.531 18.062 1 78.19 31 LEU B CA 1
ATOM 1273 C C . LEU B 1 31 ? -9.094 39.062 18.281 1 78.19 31 LEU B C 1
ATOM 1275 O O . LEU B 1 31 ? -8.508 38.156 17.672 1 78.19 31 LEU B O 1
ATOM 1279 N N . THR B 1 32 ? -10.109 38.844 19.125 1 82.88 32 THR B N 1
ATOM 1280 C CA . THR B 1 32 ? -10.555 37.5 19.422 1 82.88 32 THR B CA 1
ATOM 1281 C C . THR B 1 32 ? -11.141 36.844 18.172 1 82.88 32 THR B C 1
ATOM 1283 O O . THR B 1 32 ? -10.828 35.688 17.859 1 82.88 32 THR B O 1
ATOM 1286 N N . ASP B 1 33 ? -11.977 37.562 17.438 1 88.44 33 ASP B N 1
ATOM 1287 C CA . ASP B 1 33 ? -12.586 37.062 16.219 1 88.44 33 ASP B CA 1
ATOM 1288 C C . ASP B 1 33 ? -11.523 36.719 15.164 1 88.44 33 ASP B C 1
ATOM 1290 O O . ASP B 1 33 ? -11.617 35.719 14.484 1 88.44 33 ASP B O 1
ATOM 1294 N N . GLU B 1 34 ? -10.469 37.625 15.055 1 78.62 34 GLU B N 1
ATOM 1295 C CA . GLU B 1 34 ? -9.391 37.375 14.102 1 78.62 34 GLU B CA 1
ATOM 1296 C C . GLU B 1 34 ? -8.57 36.156 14.477 1 78.62 34 GLU B C 1
ATOM 1298 O O . GLU B 1 34 ? -8.148 35.406 13.609 1 78.62 34 GLU B O 1
ATOM 1303 N N . ILE B 1 35 ? -8.469 35.969 15.773 1 80 35 ILE B N 1
ATOM 1304 C CA . ILE B 1 35 ? -7.719 34.812 16.25 1 80 35 ILE B CA 1
ATOM 1305 C C . ILE B 1 35 ? -8.5 33.531 15.953 1 80 35 ILE B C 1
ATOM 1307 O O . ILE B 1 35 ? -7.934 32.562 15.461 1 80 35 ILE B O 1
ATOM 1311 N N . LYS B 1 36 ? -9.805 33.531 16.125 1 88.5 36 LYS B N 1
ATOM 1312 C CA . LYS B 1 36 ? -10.656 32.375 15.859 1 88.5 36 LYS B CA 1
ATOM 1313 C C . LYS B 1 36 ? -10.641 32.031 14.375 1 88.5 36 LYS B C 1
ATOM 1315 O O . LYS B 1 36 ? -10.57 30.859 14.008 1 88.5 36 LYS B O 1
ATOM 1320 N N . GLN B 1 37 ? -10.648 33.031 13.578 1 89.69 37 GLN B N 1
ATOM 1321 C CA . GLN B 1 37 ? -10.609 32.812 12.141 1 89.69 37 GLN B CA 1
ATOM 1322 C C . GLN B 1 37 ? -9.266 32.25 11.703 1 89.69 37 GLN B C 1
ATOM 1324 O O . GLN B 1 37 ? -9.227 31.328 10.883 1 89.69 37 GLN B O 1
ATOM 1329 N N . LEU B 1 38 ? -8.211 32.719 12.312 1 82.19 38 LEU B N 1
ATOM 1330 C CA . LEU B 1 38 ? -6.875 32.219 12.008 1 82.19 38 LEU B CA 1
ATOM 1331 C C . LEU B 1 38 ? -6.73 30.766 12.445 1 82.19 38 LEU B C 1
ATOM 1333 O O . LEU B 1 38 ? -6.137 29.953 11.727 1 82.19 38 LEU B O 1
ATOM 1337 N N . GLU B 1 39 ? -7.34 30.453 13.594 1 85.12 39 GLU B N 1
ATOM 1338 C CA . GLU B 1 39 ? -7.305 29.078 14.094 1 85.12 39 GLU B CA 1
ATOM 1339 C C . GLU B 1 39 ? -8.062 28.141 13.172 1 85.12 39 GLU B C 1
ATOM 1341 O O . GLU B 1 39 ? -7.59 27.031 12.875 1 85.12 39 GLU B O 1
ATOM 1346 N N . ALA B 1 40 ? -9.188 28.578 12.695 1 90.31 40 ALA B N 1
ATOM 1347 C CA . ALA B 1 40 ? -10.016 27.781 11.797 1 90.31 40 ALA B CA 1
ATOM 1348 C C . ALA B 1 40 ? -9.32 27.531 10.469 1 90.31 40 ALA B C 1
ATOM 1350 O O . ALA B 1 40 ? -9.344 26.422 9.93 1 90.31 40 ALA B O 1
ATOM 1351 N N . GLU B 1 41 ? -8.719 28.547 9.984 1 88.62 41 GLU B N 1
ATOM 1352 C CA . GLU B 1 41 ? -7.988 28.438 8.727 1 88.62 41 GLU B CA 1
ATOM 1353 C C . GLU B 1 41 ? -6.781 27.516 8.875 1 88.62 41 GLU B C 1
ATOM 1355 O O . GLU B 1 41 ? -6.492 26.719 7.98 1 88.62 41 GLU B O 1
ATOM 1360 N N . THR B 1 42 ? -6.191 27.688 10.016 1 87.94 42 THR B N 1
ATOM 1361 C CA . THR B 1 42 ? -5.035 26.828 10.273 1 87.94 42 THR B CA 1
ATOM 1362 C C . THR B 1 42 ? -5.453 25.375 10.383 1 87.94 42 THR B C 1
ATOM 1364 O O . THR B 1 42 ? -4.793 24.484 9.828 1 87.94 42 THR B O 1
ATOM 1367 N N . MET B 1 43 ? -6.598 25.109 11.016 1 92.06 43 MET B N 1
ATOM 1368 C CA . MET B 1 43 ? -7.078 23.75 11.18 1 92.06 43 MET B CA 1
ATOM 1369 C C . MET B 1 43 ? -7.48 23.141 9.836 1 92.06 43 MET B C 1
ATOM 1371 O O . MET B 1 43 ? -7.23 21.969 9.578 1 92.06 43 MET B O 1
ATOM 1375 N N . THR B 1 44 ? -8.094 23.953 9.031 1 93.75 44 THR B N 1
ATOM 1376 C CA . THR B 1 44 ? -8.477 23.5 7.703 1 93.75 44 THR B CA 1
ATOM 1377 C C . THR B 1 44 ? -7.242 23.156 6.871 1 93.75 44 THR B C 1
ATOM 1379 O O . THR B 1 44 ? -7.227 22.141 6.164 1 93.75 44 THR B O 1
ATOM 1382 N N . TYR B 1 45 ? -6.227 24.016 6.938 1 93.62 45 TYR B N 1
ATOM 1383 C CA . TYR B 1 45 ? -4.965 23.766 6.25 1 93.62 45 TYR B CA 1
ATOM 1384 C C . TYR B 1 45 ? -4.309 22.484 6.742 1 93.62 45 TYR B C 1
ATOM 1386 O O . TYR B 1 45 ? -3.848 21.672 5.941 1 93.62 45 TYR B O 1
ATOM 1394 N N . VAL B 1 46 ? -4.371 22.297 8.078 1 94.06 46 VAL B N 1
ATOM 1395 C CA . VAL B 1 46 ? -3.777 21.109 8.688 1 94.06 46 VAL B CA 1
ATOM 1396 C C . VAL B 1 46 ? -4.52 19.859 8.219 1 94.06 46 VAL B C 1
ATOM 1398 O O . VAL B 1 46 ? -3.893 18.859 7.84 1 94.06 46 VAL B O 1
ATOM 1401 N N . MET B 1 47 ? -5.824 19.875 8.18 1 95.06 47 MET B N 1
ATOM 1402 C CA . MET B 1 47 ? -6.641 18.75 7.758 1 95.06 47 MET B CA 1
ATOM 1403 C C . MET B 1 47 ? -6.379 18.406 6.297 1 95.06 47 MET B C 1
ATOM 1405 O O . MET B 1 47 ? -6.359 17.234 5.926 1 95.06 47 MET B O 1
ATOM 1409 N N . SER B 1 48 ? -6.207 19.438 5.527 1 96.62 48 SER B N 1
ATOM 1410 C CA . SER B 1 48 ? -5.922 19.219 4.113 1 96.62 48 SER B CA 1
ATOM 1411 C C . SER B 1 48 ? -4.582 18.516 3.916 1 96.62 48 SER B C 1
ATOM 1413 O O . SER B 1 48 ? -4.477 17.594 3.117 1 96.62 48 SER B O 1
ATOM 1415 N N . ILE B 1 49 ? -3.643 18.938 4.648 1 96.69 49 ILE B N 1
ATOM 1416 C CA . ILE B 1 49 ? -2.311 18.359 4.551 1 96.69 49 ILE B CA 1
ATOM 1417 C C . ILE B 1 49 ? -2.352 16.906 5.012 1 96.69 49 ILE B C 1
ATOM 1419 O O . ILE B 1 49 ? -1.73 16.031 4.395 1 96.69 49 ILE B O 1
ATOM 1423 N N . GLU B 1 50 ? -3.09 16.719 6.07 1 97.75 50 GLU B N 1
ATOM 1424 C CA . GLU B 1 50 ? -3.256 15.367 6.586 1 97.75 50 GLU B CA 1
ATOM 1425 C C . GLU B 1 50 ? -3.854 14.445 5.527 1 97.75 50 GLU B C 1
ATOM 1427 O O . GLU B 1 50 ? -3.352 13.344 5.301 1 97.75 50 GLU B O 1
ATOM 1432 N N . ARG B 1 51 ? -4.879 14.797 4.871 1 97.62 51 ARG B N 1
ATOM 1433 C CA . ARG B 1 51 ? -5.57 14.023 3.848 1 97.62 51 ARG B CA 1
ATOM 1434 C C . ARG B 1 51 ? -4.652 13.742 2.66 1 97.62 51 ARG B C 1
ATOM 1436 O O . ARG B 1 51 ? -4.602 12.617 2.156 1 97.62 51 ARG B O 1
ATOM 1443 N N . LEU B 1 52 ? -4 14.805 2.25 1 97.94 52 LEU B N 1
ATOM 1444 C CA . LEU B 1 52 ? -3.092 14.672 1.117 1 97.94 52 LEU B CA 1
ATOM 1445 C C . LEU B 1 52 ? -1.976 13.68 1.434 1 97.94 52 LEU B C 1
ATOM 1447 O O . LEU B 1 52 ? -1.632 12.836 0.602 1 97.94 52 LEU B O 1
ATOM 1451 N N . ALA B 1 53 ? -1.438 13.781 2.648 1 98.19 53 ALA B N 1
ATOM 1452 C CA . ALA B 1 53 ? -0.367 12.875 3.068 1 98.19 53 ALA B CA 1
ATOM 1453 C C . ALA B 1 53 ? -0.872 11.445 3.18 1 98.19 53 ALA B C 1
ATOM 1455 O O . ALA B 1 53 ? -0.177 10.5 2.791 1 98.19 53 ALA B O 1
ATOM 1456 N N . LEU B 1 54 ? -2.035 11.297 3.725 1 98.44 54 LEU B N 1
ATOM 1457 C CA . LEU B 1 54 ? -2.66 9.984 3.834 1 98.44 54 LEU B CA 1
ATOM 1458 C C . LEU B 1 54 ? -2.816 9.344 2.459 1 98.44 54 LEU B C 1
ATOM 1460 O O . LEU B 1 54 ? -2.465 8.18 2.271 1 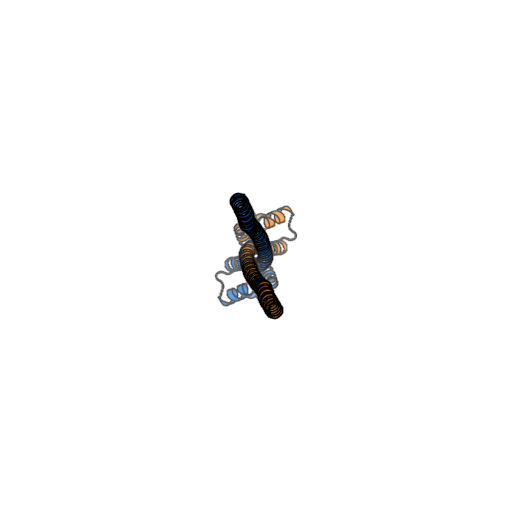98.44 54 LEU B O 1
ATOM 1464 N N . GLU B 1 55 ? -3.291 10.078 1.529 1 98.12 55 GLU B N 1
ATOM 1465 C CA . GLU B 1 55 ? -3.52 9.586 0.175 1 98.12 55 GLU B CA 1
ATOM 1466 C C . GLU B 1 55 ? -2.203 9.227 -0.511 1 98.12 55 GLU B C 1
ATOM 1468 O O . GLU B 1 55 ? -2.1 8.188 -1.166 1 98.12 55 GLU B O 1
ATOM 1473 N N . GLN B 1 56 ? -1.266 10.109 -0.349 1 98.12 56 GLN B N 1
ATOM 1474 C CA . GLN B 1 56 ? 0.055 9.836 -0.905 1 98.12 56 GLN B CA 1
ATOM 1475 C C . GLN B 1 56 ? 0.646 8.555 -0.319 1 98.12 56 GLN B C 1
ATOM 1477 O O . GLN B 1 56 ? 1.179 7.719 -1.051 1 98.12 56 GLN B O 1
ATOM 1482 N N . GLY B 1 57 ? 0.561 8.461 0.969 1 98.5 57 GLY B N 1
ATOM 1483 C CA . GLY B 1 57 ? 1.021 7.242 1.622 1 98.5 57 GLY B CA 1
ATOM 1484 C C . GLY B 1 57 ? 0.309 5.996 1.133 1 98.5 57 GLY B C 1
ATOM 1485 O O . GLY B 1 57 ? 0.943 4.965 0.892 1 98.5 57 GLY B O 1
ATOM 1486 N N . LYS B 1 58 ? -0.959 6.113 1.062 1 98.56 58 LYS B N 1
ATOM 1487 C CA . LYS B 1 58 ? -1.76 4.984 0.604 1 98.56 58 LYS B CA 1
ATOM 1488 C C . LYS B 1 58 ? -1.332 4.535 -0.792 1 98.56 58 LYS B C 1
ATOM 1490 O O . LYS B 1 58 ? -1.209 3.34 -1.056 1 98.56 58 LYS B O 1
ATOM 1495 N N . LEU B 1 59 ? -1.13 5.457 -1.699 1 98.25 59 LEU B N 1
ATOM 1496 C CA . LEU B 1 59 ? -0.72 5.152 -3.066 1 98.25 59 LEU B CA 1
ATOM 1497 C C . LEU B 1 59 ? 0.657 4.5 -3.088 1 98.25 59 LEU B C 1
ATOM 1499 O O . LEU B 1 59 ? 0.86 3.494 -3.773 1 98.25 59 LEU B O 1
ATOM 1503 N N . GLU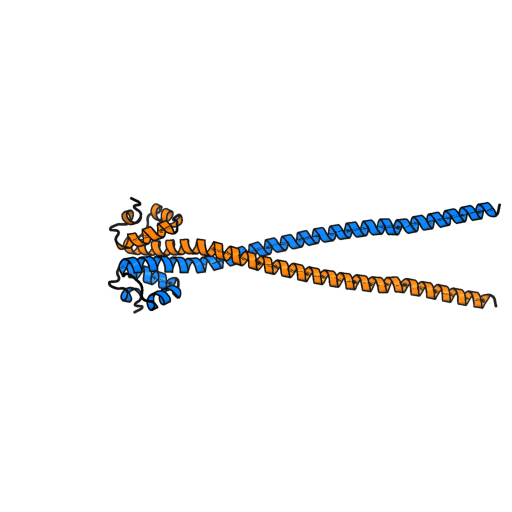 B 1 60 ? 1.571 5.078 -2.381 1 98.12 60 GLU B N 1
ATOM 1504 C CA . GLU B 1 60 ? 2.916 4.52 -2.293 1 98.12 60 GLU B CA 1
ATOM 1505 C C . GLU B 1 60 ? 2.895 3.127 -1.669 1 98.12 60 GLU B C 1
ATOM 1507 O O . GLU B 1 60 ? 3.533 2.203 -2.178 1 98.12 60 GLU B O 1
ATOM 1512 N N . GLY B 1 61 ? 2.184 3.027 -0.564 1 98.5 61 GLY B N 1
ATOM 1513 C CA . GLY B 1 61 ? 2.049 1.738 0.093 1 98.5 61 GLY B CA 1
ATOM 1514 C C . GLY B 1 61 ? 1.421 0.679 -0.794 1 98.5 61 GLY B C 1
ATOM 1515 O O . GLY B 1 61 ? 1.881 -0.464 -0.826 1 98.5 61 GLY B O 1
ATOM 1516 N N . LYS B 1 62 ? 0.37 1.038 -1.421 1 98.56 62 LYS B N 1
ATOM 1517 C CA . LYS B 1 62 ? -0.329 0.096 -2.291 1 98.56 62 LYS B CA 1
ATOM 1518 C C . LYS B 1 62 ? 0.594 -0.43 -3.385 1 98.56 62 LYS B C 1
ATOM 1520 O O . LYS B 1 62 ? 0.584 -1.625 -3.691 1 98.56 62 LYS B O 1
ATOM 1525 N N . ALA B 1 63 ? 1.382 0.418 -4.035 1 98.12 63 ALA B N 1
ATOM 1526 C CA . ALA B 1 63 ? 2.33 0.017 -5.07 1 98.12 63 ALA B CA 1
ATOM 1527 C C . ALA B 1 63 ? 3.367 -0.955 -4.52 1 98.12 63 ALA B C 1
ATOM 1529 O O . ALA B 1 63 ? 3.65 -1.986 -5.137 1 98.12 63 ALA B O 1
ATOM 1530 N N . GLU B 1 64 ? 3.889 -0.574 -3.406 1 97.88 64 GLU B N 1
ATOM 1531 C CA . GLU B 1 64 ? 4.871 -1.438 -2.76 1 97.88 64 GLU B CA 1
ATOM 1532 C C . GLU B 1 64 ? 4.258 -2.777 -2.367 1 97.88 64 GLU B C 1
ATOM 1534 O O . GLU B 1 64 ? 4.855 -3.832 -2.6 1 97.88 64 GLU B O 1
ATOM 1539 N N . GLY B 1 65 ? 3.088 -2.738 -1.744 1 98.12 65 GLY B N 1
ATOM 1540 C CA . GLY B 1 65 ? 2.383 -3.947 -1.349 1 98.12 65 GLY B CA 1
ATOM 1541 C C . GLY B 1 65 ? 2.059 -4.859 -2.518 1 98.12 65 GLY B C 1
ATOM 1542 O O . GLY B 1 65 ? 2.17 -6.082 -2.406 1 98.12 65 GLY B O 1
ATOM 1543 N N . LYS B 1 66 ? 1.643 -4.254 -3.561 1 98.25 66 LYS B N 1
ATOM 1544 C CA . LYS B 1 66 ? 1.278 -5.031 -4.742 1 98.25 66 LYS B CA 1
ATOM 1545 C C . LYS B 1 66 ? 2.467 -5.84 -5.258 1 98.25 66 LYS B C 1
ATOM 1547 O O . LYS B 1 66 ? 2.322 -7.012 -5.605 1 98.25 66 LYS B O 1
ATOM 1552 N N . VAL B 1 67 ? 3.621 -5.316 -5.324 1 97.38 67 VAL B N 1
ATOM 1553 C CA . VAL B 1 67 ? 4.828 -5.996 -5.785 1 97.38 67 VAL B CA 1
ATOM 1554 C C . VAL B 1 67 ? 5.164 -7.145 -4.836 1 97.38 67 VAL B C 1
ATOM 1556 O O . VAL B 1 67 ? 5.414 -8.266 -5.273 1 97.38 67 VAL B O 1
ATOM 1559 N N . GLU B 1 68 ? 5.16 -6.785 -3.578 1 97.25 68 GLU B N 1
ATOM 1560 C CA . GLU B 1 68 ? 5.441 -7.809 -2.576 1 97.25 68 GLU B CA 1
ATOM 1561 C C . GLU B 1 68 ? 4.406 -8.93 -2.621 1 97.25 68 GLU B C 1
ATOM 1563 O O . GLU B 1 68 ? 4.754 -10.109 -2.564 1 97.25 68 GLU B O 1
ATOM 1568 N N . GLY B 1 69 ? 3.137 -8.539 -2.707 1 97.94 69 GLY B N 1
ATOM 1569 C CA . GLY B 1 69 ? 2.053 -9.508 -2.781 1 97.94 69 GLY B CA 1
ATOM 1570 C C . GLY B 1 69 ? 2.145 -10.414 -3.992 1 97.94 69 GLY B C 1
ATOM 1571 O O . GLY B 1 69 ? 1.863 -11.617 -3.902 1 97.94 69 GLY B O 1
ATOM 1572 N N . LYS B 1 70 ? 2.49 -9.82 -5.098 1 98.25 70 LYS B N 1
ATOM 1573 C CA . LYS B 1 70 ? 2.623 -10.594 -6.328 1 98.25 70 LYS B CA 1
ATOM 1574 C C . LYS B 1 70 ? 3.619 -11.734 -6.16 1 98.25 70 LYS B C 1
ATOM 1576 O O . LYS B 1 70 ? 3.328 -12.883 -6.512 1 98.25 70 LYS B O 1
ATOM 1581 N N . ILE B 1 71 ? 4.703 -11.5 -5.617 1 98.06 71 ILE B N 1
ATOM 1582 C CA . ILE B 1 71 ? 5.75 -12.5 -5.414 1 98.06 71 ILE B CA 1
ATOM 1583 C C . ILE B 1 71 ? 5.27 -13.547 -4.41 1 98.06 71 ILE B C 1
ATOM 1585 O O . ILE B 1 71 ? 5.453 -14.75 -4.625 1 98.06 71 ILE B O 1
ATOM 1589 N N . GLU B 1 72 ? 4.652 -13.062 -3.377 1 97.5 72 GLU B N 1
ATOM 1590 C CA . GLU B 1 72 ? 4.121 -13.977 -2.371 1 97.5 72 GLU B CA 1
ATOM 1591 C C . GLU B 1 72 ? 3.068 -14.906 -2.971 1 97.5 72 GLU B C 1
ATOM 1593 O O . GLU B 1 72 ? 3.035 -16.094 -2.658 1 97.5 72 GLU B O 1
ATOM 1598 N N . GLY B 1 73 ? 2.18 -14.312 -3.758 1 97.94 73 GLY B N 1
ATOM 1599 C CA . GLY B 1 73 ? 1.168 -15.109 -4.43 1 97.94 73 GLY B CA 1
ATOM 1600 C C . GLY B 1 73 ? 1.754 -16.156 -5.352 1 97.94 73 GLY B C 1
ATOM 1601 O O . GLY B 1 73 ? 1.313 -17.312 -5.352 1 97.94 73 GLY B O 1
ATOM 1602 N N . GLU B 1 74 ? 2.715 -15.789 -6.148 1 98.38 74 GLU B N 1
ATOM 1603 C CA . GLU B 1 74 ? 3.404 -16.719 -7.039 1 98.38 74 GLU B CA 1
ATOM 1604 C C . GLU B 1 74 ? 4.055 -17.859 -6.254 1 98.38 74 GLU B C 1
ATOM 1606 O O . GLU B 1 74 ? 3.879 -19.031 -6.586 1 98.38 74 GLU B O 1
ATOM 1611 N N . ALA B 1 75 ? 4.762 -17.406 -5.238 1 98.19 75 ALA B N 1
ATOM 1612 C CA . ALA B 1 75 ? 5.469 -18.391 -4.418 1 98.19 75 ALA B CA 1
ATOM 1613 C C . ALA B 1 75 ? 4.488 -19.328 -3.725 1 98.19 75 ALA B C 1
ATOM 1615 O O . ALA B 1 75 ? 4.719 -20.547 -3.666 1 98.19 75 ALA B O 1
ATOM 1616 N N . GLY B 1 76 ? 3.457 -18.781 -3.197 1 97.62 76 GLY B N 1
ATOM 1617 C CA . GLY B 1 76 ? 2.453 -19.578 -2.52 1 97.62 76 GLY B CA 1
ATOM 1618 C C . GLY B 1 76 ? 1.79 -20.609 -3.428 1 97.62 76 GLY B C 1
ATOM 1619 O O . GLY B 1 76 ? 1.603 -21.766 -3.041 1 97.62 76 GLY B O 1
ATOM 1620 N N . LEU B 1 77 ? 1.427 -20.219 -4.59 1 98.12 77 LEU B N 1
ATOM 1621 C CA . LEU B 1 77 ? 0.774 -21.094 -5.551 1 98.12 77 LEU B CA 1
ATOM 1622 C C . LEU B 1 77 ? 1.715 -22.219 -5.984 1 98.12 77 LEU B C 1
ATOM 1624 O O . LEU B 1 77 ? 1.313 -23.375 -6.051 1 98.12 77 LEU B O 1
ATOM 1628 N N . LEU B 1 78 ? 2.934 -21.812 -6.281 1 98.44 78 LEU B N 1
ATOM 1629 C CA . LEU B 1 78 ? 3.928 -22.812 -6.688 1 98.44 78 LEU B CA 1
ATOM 1630 C C . LEU B 1 78 ? 4.184 -23.812 -5.566 1 98.44 78 LEU B C 1
ATOM 1632 O O . LEU B 1 78 ? 4.32 -25.016 -5.824 1 98.44 78 LEU B O 1
ATOM 1636 N N . GLN B 1 79 ? 4.234 -23.312 -4.355 1 98.25 79 GLN B N 1
ATOM 1637 C CA . GLN B 1 79 ? 4.418 -24.188 -3.201 1 98.25 79 GLN B CA 1
ATOM 1638 C C . GLN B 1 79 ? 3.311 -25.234 -3.125 1 98.25 79 GLN B C 1
ATOM 1640 O O . GLN B 1 79 ? 3.582 -26.406 -2.889 1 98.25 79 GLN B O 1
ATOM 1645 N N . ARG B 1 80 ? 2.133 -24.812 -3.369 1 97.81 80 ARG B N 1
ATOM 1646 C CA . ARG B 1 80 ? 0.986 -25.719 -3.344 1 97.81 80 ARG B CA 1
ATOM 1647 C C . ARG B 1 80 ? 1.116 -26.797 -4.414 1 97.81 80 ARG B C 1
ATOM 1649 O O . ARG B 1 80 ? 0.871 -27.984 -4.145 1 97.81 80 ARG B O 1
ATOM 1656 N N . GLN B 1 81 ? 1.536 -26.438 -5.508 1 98.38 81 GLN B N 1
ATOM 1657 C CA . GLN B 1 81 ? 1.711 -27.375 -6.621 1 98.38 81 GLN B CA 1
ATOM 1658 C C . GLN B 1 81 ? 2.838 -28.359 -6.34 1 98.38 81 GLN B C 1
ATOM 1660 O O . GLN B 1 81 ? 2.709 -29.547 -6.625 1 98.38 81 GLN B O 1
ATOM 1665 N N . LEU B 1 82 ? 3.891 -27.844 -5.781 1 98.38 82 LEU B N 1
ATOM 1666 C CA . LEU B 1 82 ? 5.027 -28.688 -5.445 1 98.38 82 LEU B CA 1
ATOM 1667 C C . LEU B 1 82 ? 4.629 -29.75 -4.422 1 98.38 82 LEU B C 1
ATOM 1669 O O . LEU B 1 82 ? 4.98 -30.922 -4.566 1 98.38 82 LEU B O 1
ATOM 1673 N N . ILE B 1 83 ? 3.889 -29.344 -3.48 1 97.88 83 ILE B N 1
ATOM 1674 C CA . ILE B 1 83 ? 3.455 -30.25 -2.422 1 97.88 83 ILE B CA 1
ATOM 1675 C C . ILE B 1 83 ? 2.508 -31.297 -2.996 1 97.88 83 ILE B C 1
ATOM 1677 O O . ILE B 1 83 ? 2.598 -32.469 -2.652 1 97.88 83 ILE B O 1
ATOM 1681 N N . LYS B 1 84 ? 1.702 -30.859 -3.859 1 97.31 84 LYS B N 1
ATOM 1682 C CA . LYS B 1 84 ? 0.766 -31.781 -4.496 1 97.31 84 LYS B CA 1
ATOM 1683 C C . LYS B 1 84 ? 1.503 -32.844 -5.324 1 97.31 84 LYS B C 1
ATOM 1685 O O . LYS B 1 84 ? 1.146 -34 -5.297 1 97.31 84 LYS B O 1
ATOM 1690 N N . ARG B 1 85 ? 2.514 -32.438 -5.988 1 97.19 85 ARG B N 1
ATOM 1691 C CA . ARG B 1 85 ? 3.211 -33.344 -6.918 1 97.19 85 ARG B CA 1
ATOM 1692 C C . ARG B 1 85 ? 4.242 -34.188 -6.191 1 97.19 85 ARG B C 1
ATOM 1694 O O . ARG B 1 85 ? 4.445 -35.344 -6.535 1 97.19 85 ARG B O 1
ATOM 1701 N N . PHE B 1 86 ? 4.871 -33.562 -5.105 1 97.38 86 PHE B N 1
ATOM 1702 C CA . PHE B 1 86 ? 6.07 -34.219 -4.613 1 97.38 86 PHE B CA 1
ATOM 1703 C C . PHE B 1 86 ? 5.98 -34.469 -3.109 1 97.38 86 PHE B C 1
ATOM 1705 O O . PHE B 1 86 ? 6.852 -35.094 -2.523 1 97.38 86 PHE B O 1
ATOM 1712 N N . GLY B 1 87 ? 4.957 -33.969 -2.516 1 97.06 87 GLY B N 1
ATOM 1713 C CA . GLY B 1 87 ? 4.801 -34.125 -1.077 1 97.06 87 GLY B CA 1
ATOM 1714 C C . GLY B 1 87 ? 5.426 -32.969 -0.283 1 97.06 87 GLY B C 1
ATOM 1715 O O . GLY B 1 87 ? 5.723 -31.922 -0.833 1 97.06 87 GLY B O 1
ATOM 1716 N N . PRO B 1 88 ? 5.621 -33.156 1.04 1 97.56 88 PRO B N 1
ATOM 1717 C CA . PRO B 1 88 ? 6.172 -32.094 1.89 1 97.56 88 PRO B CA 1
ATOM 1718 C C . PRO B 1 88 ? 7.543 -31.625 1.418 1 97.56 88 PRO B C 1
ATOM 1720 O O . PRO B 1 88 ? 8.359 -32.438 0.966 1 97.56 88 PRO B O 1
ATOM 1723 N N . LEU B 1 89 ? 7.73 -30.328 1.618 1 97.69 89 LEU B N 1
ATOM 1724 C CA . LEU B 1 89 ? 8.945 -29.734 1.078 1 97.69 89 LEU B CA 1
ATOM 1725 C C . LEU B 1 89 ? 10.039 -29.688 2.137 1 97.69 89 LEU B C 1
ATOM 1727 O O . LEU B 1 89 ? 9.797 -29.266 3.27 1 97.69 89 LEU B O 1
ATOM 1731 N N . PRO B 1 90 ? 11.219 -30.062 1.657 1 97.38 90 PRO B N 1
ATOM 1732 C CA . PRO B 1 90 ? 12.352 -29.844 2.559 1 97.38 90 PRO B CA 1
ATOM 1733 C C . PRO B 1 90 ? 12.562 -28.359 2.895 1 97.38 90 PRO B C 1
ATOM 1735 O O . PRO B 1 90 ? 12.234 -27.484 2.092 1 97.38 90 PRO B O 1
ATOM 1738 N N . GLY B 1 91 ? 13.18 -28.094 4.09 1 96.88 91 GLY B N 1
ATOM 1739 C CA . GLY B 1 91 ? 13.414 -26.734 4.559 1 96.88 91 GLY B CA 1
ATOM 1740 C C . GLY B 1 91 ? 14.219 -25.906 3.578 1 96.88 91 GLY B C 1
ATOM 1741 O O . GLY B 1 91 ? 13.945 -24.703 3.414 1 96.88 91 GLY B O 1
ATOM 1742 N N . ALA B 1 92 ? 15.094 -26.531 2.949 1 95.62 92 ALA B N 1
ATOM 1743 C CA . ALA B 1 92 ? 15.953 -25.828 1.999 1 95.62 92 ALA B CA 1
ATOM 1744 C C . ALA B 1 92 ? 15.148 -25.328 0.803 1 95.62 92 ALA B C 1
ATOM 1746 O O . ALA B 1 92 ? 15.391 -24.234 0.301 1 95.62 92 ALA B O 1
ATOM 1747 N N . ILE B 1 93 ? 14.234 -26.141 0.31 1 96.06 93 ILE B N 1
ATOM 1748 C CA . ILE B 1 93 ? 13.398 -25.781 -0.828 1 96.06 93 ILE B CA 1
ATOM 1749 C C . ILE B 1 93 ? 12.43 -24.672 -0.426 1 96.06 93 ILE B C 1
ATOM 1751 O O . ILE B 1 93 ? 12.203 -23.734 -1.188 1 96.06 93 ILE B O 1
ATOM 1755 N N . GLN B 1 94 ? 11.938 -24.781 0.775 1 96.31 94 GLN B N 1
ATOM 1756 C CA . GLN B 1 94 ? 11.055 -23.734 1.289 1 96.31 94 GLN B CA 1
ATOM 1757 C C . GLN B 1 94 ? 11.766 -22.391 1.341 1 96.31 94 GLN B C 1
ATOM 1759 O O . GLN B 1 94 ? 11.188 -21.359 0.973 1 96.31 94 GLN B O 1
ATOM 1764 N N . ARG B 1 95 ? 12.914 -22.375 1.858 1 95.94 95 ARG B N 1
ATOM 1765 C CA . ARG B 1 95 ? 13.695 -21.156 1.943 1 95.94 95 ARG B CA 1
ATOM 1766 C C . ARG B 1 95 ? 13.961 -20.562 0.557 1 95.94 95 ARG B C 1
ATOM 1768 O O . ARG B 1 95 ? 13.938 -19.344 0.374 1 95.94 95 ARG B O 1
ATOM 1775 N N . ARG B 1 96 ? 14.211 -21.422 -0.405 1 95.56 96 ARG B N 1
ATOM 1776 C CA . ARG B 1 96 ? 14.438 -20.969 -1.778 1 95.56 96 ARG B CA 1
ATOM 1777 C C . ARG B 1 96 ? 13.188 -20.297 -2.344 1 95.56 96 ARG B C 1
ATOM 1779 O O . ARG B 1 96 ? 13.289 -19.266 -3.012 1 95.56 96 ARG B O 1
ATOM 1786 N N . LEU B 1 97 ? 12.062 -20.844 -2.027 1 96.81 97 LEU B N 1
ATOM 1787 C CA . LEU B 1 97 ? 10.805 -20.281 -2.48 1 96.81 97 LEU B CA 1
ATOM 1788 C C . LEU B 1 97 ? 10.562 -18.906 -1.85 1 96.81 97 LEU B C 1
ATOM 1790 O O . LEU B 1 97 ? 10.148 -17.969 -2.531 1 96.81 97 LEU B O 1
ATOM 1794 N N . ASP B 1 98 ? 10.953 -18.812 -0.574 1 95.12 98 ASP B N 1
ATOM 1795 C CA . ASP B 1 98 ? 10.703 -17.594 0.194 1 95.12 98 ASP B CA 1
ATOM 1796 C C . ASP B 1 98 ? 11.586 -16.453 -0.293 1 95.12 98 ASP B C 1
ATOM 1798 O O . ASP B 1 98 ? 11.219 -15.281 -0.155 1 95.12 98 ASP B O 1
ATOM 1802 N N . GLN B 1 99 ? 12.641 -16.797 -0.922 1 96.25 99 GLN B N 1
ATOM 1803 C CA . GLN B 1 99 ? 13.617 -15.781 -1.311 1 96.25 99 GLN B CA 1
ATOM 1804 C C . GLN B 1 99 ? 13.625 -15.578 -2.824 1 96.25 99 GLN B C 1
ATOM 1806 O O . GLN B 1 99 ? 14.375 -14.742 -3.338 1 96.25 99 GLN B O 1
ATOM 1811 N N . ALA B 1 100 ? 12.82 -16.234 -3.537 1 97.31 100 ALA B N 1
ATOM 1812 C CA . ALA B 1 100 ? 12.867 -16.25 -4.996 1 97.31 100 ALA B CA 1
ATOM 1813 C C . ALA B 1 100 ? 12.344 -14.938 -5.578 1 97.31 100 ALA B C 1
ATOM 1815 O O . ALA B 1 100 ? 11.469 -14.297 -4.984 1 97.31 100 ALA B O 1
ATOM 1816 N N . THR B 1 101 ? 12.938 -14.641 -6.676 1 96.5 101 THR B N 1
ATOM 1817 C CA . THR B 1 101 ? 12.398 -13.531 -7.461 1 96.5 101 THR B CA 1
ATOM 1818 C C . THR B 1 101 ? 11.219 -13.992 -8.312 1 96.5 101 THR B C 1
ATOM 1820 O O . THR B 1 101 ? 11.016 -15.195 -8.5 1 96.5 101 THR B O 1
ATOM 1823 N N . SER B 1 102 ? 10.43 -13.023 -8.766 1 96.94 102 SER B N 1
ATOM 1824 C CA . SER B 1 102 ? 9.312 -13.359 -9.641 1 96.94 102 SER B CA 1
ATOM 1825 C C . SER B 1 102 ? 9.781 -14.109 -10.883 1 96.94 102 SER B C 1
ATOM 1827 O O . SER B 1 102 ? 9.141 -15.07 -11.305 1 96.94 102 SER B O 1
ATOM 1829 N N . GLU B 1 103 ? 10.891 -13.68 -11.398 1 96.5 103 GLU B N 1
ATOM 1830 C CA . GLU B 1 103 ? 11.438 -14.328 -12.586 1 96.5 103 GLU B CA 1
ATOM 1831 C C . GLU B 1 103 ? 11.773 -15.789 -12.312 1 96.5 103 GLU B C 1
ATOM 1833 O O . GLU B 1 103 ? 11.477 -16.672 -13.125 1 96.5 103 GLU B O 1
ATOM 1838 N N . GLN B 1 104 ? 12.367 -16.031 -11.234 1 97.19 104 GLN B N 1
ATOM 1839 C CA . GLN B 1 104 ? 12.688 -17.391 -10.836 1 97.19 104 GLN B CA 1
ATOM 1840 C C . GLN B 1 104 ? 11.422 -18.219 -10.656 1 97.19 104 GLN B C 1
ATOM 1842 O O . GLN B 1 104 ? 11.344 -19.359 -11.133 1 97.19 104 GLN B O 1
ATOM 1847 N N . LEU B 1 105 ? 10.469 -17.656 -9.992 1 97.94 105 LEU B N 1
ATOM 1848 C CA . LEU B 1 105 ? 9.227 -18.359 -9.727 1 97.94 105 LEU B CA 1
ATOM 1849 C C . LEU B 1 105 ? 8.508 -18.719 -11.023 1 97.94 105 LEU B C 1
ATOM 1851 O O . LEU B 1 105 ? 7.941 -19.797 -11.148 1 97.94 105 LEU B O 1
ATOM 1855 N N . GLU B 1 106 ? 8.625 -17.797 -11.953 1 97.12 106 GLU B N 1
ATOM 1856 C CA . GLU B 1 106 ? 8.008 -18.031 -13.258 1 97.12 106 GLU B CA 1
ATOM 1857 C C . GLU B 1 106 ? 8.688 -19.188 -13.992 1 97.12 106 GLU B C 1
ATOM 1859 O O . GLU B 1 106 ? 8.023 -20.031 -14.602 1 97.12 106 GLU B O 1
ATOM 1864 N N . ILE B 1 107 ? 9.945 -19.25 -13.891 1 96.75 107 ILE B N 1
ATOM 1865 C CA . ILE B 1 107 ? 10.703 -20.328 -14.508 1 96.75 107 ILE B CA 1
ATOM 1866 C C . ILE B 1 107 ? 10.344 -21.656 -13.852 1 96.75 107 ILE B C 1
ATOM 1868 O O . ILE B 1 107 ? 10.07 -22.641 -14.547 1 96.75 107 ILE B O 1
ATOM 1872 N N . TRP B 1 108 ? 10.305 -21.672 -12.586 1 97.75 108 TRP B N 1
ATOM 1873 C CA . TRP B 1 108 ? 10 -22.906 -11.859 1 97.75 108 TRP B CA 1
ATOM 1874 C C . TRP B 1 108 ? 8.562 -23.344 -12.125 1 97.75 108 TRP B C 1
ATOM 1876 O O . TRP B 1 108 ? 8.281 -24.547 -12.18 1 97.75 108 TRP B O 1
ATOM 1886 N N . ALA B 1 109 ? 7.723 -22.391 -12.32 1 97.31 109 ALA B N 1
ATOM 1887 C CA . ALA B 1 109 ? 6.312 -22.688 -12.57 1 97.31 109 ALA B CA 1
ATOM 1888 C C . ALA B 1 109 ? 6.129 -23.438 -13.883 1 97.31 109 ALA B C 1
ATOM 1890 O O . ALA B 1 109 ? 5.234 -24.266 -14.008 1 97.31 109 ALA B O 1
ATOM 1891 N N . GLU B 1 110 ? 6.965 -23.125 -14.789 1 96.88 110 GLU B N 1
ATOM 1892 C CA . GLU B 1 110 ? 6.906 -23.828 -16.062 1 96.88 110 GLU B CA 1
ATOM 1893 C C . GLU B 1 110 ? 7.562 -25.203 -15.953 1 96.88 110 GLU B C 1
ATOM 1895 O O . GLU B 1 110 ? 7.047 -26.188 -16.5 1 96.88 110 GLU B O 1
ATOM 1900 N N . ARG B 1 111 ? 8.516 -25.344 -15.203 1 97 111 ARG B N 1
ATOM 1901 C CA . ARG B 1 111 ? 9.289 -26.578 -15.086 1 97 111 ARG B CA 1
ATOM 1902 C C . ARG B 1 111 ? 8.508 -27.641 -14.312 1 97 111 ARG B C 1
ATOM 1904 O O . ARG B 1 111 ? 8.625 -28.828 -14.594 1 97 111 ARG B O 1
ATOM 1911 N N . ILE B 1 112 ? 7.707 -27.188 -13.43 1 97.56 112 ILE B N 1
ATOM 1912 C CA . ILE B 1 112 ? 7.012 -28.125 -12.547 1 97.56 112 ILE B CA 1
ATOM 1913 C C . ILE B 1 112 ? 6.086 -29.016 -13.375 1 97.56 112 ILE B C 1
ATOM 1915 O O . ILE B 1 112 ? 5.809 -30.156 -12.992 1 97.56 112 ILE B O 1
ATOM 1919 N N . LEU B 1 113 ? 5.707 -28.578 -14.469 1 96.5 113 LEU B N 1
ATOM 1920 C CA . LEU B 1 113 ? 4.73 -29.281 -15.289 1 96.5 113 LEU B CA 1
ATOM 1921 C C . LEU B 1 113 ? 5.332 -30.562 -15.875 1 96.5 113 LEU B C 1
ATOM 1923 O O . LEU B 1 113 ? 4.625 -31.547 -16.078 1 96.5 113 LEU B O 1
ATOM 1927 N N . ASP B 1 114 ? 6.699 -30.562 -16 1 95.06 114 ASP B N 1
ATOM 1928 C CA . ASP B 1 114 ? 7.32 -31.688 -16.703 1 95.06 114 ASP B CA 1
ATOM 1929 C C . ASP B 1 114 ? 8.43 -32.312 -15.867 1 95.06 114 ASP B C 1
ATOM 1931 O O . ASP B 1 114 ? 8.992 -33.344 -16.234 1 95.06 114 ASP B O 1
ATOM 1935 N N . ALA B 1 115 ? 8.648 -31.734 -14.766 1 96.31 115 ALA B N 1
ATOM 1936 C CA . ALA B 1 115 ? 9.773 -32.188 -13.953 1 96.31 115 ALA B CA 1
ATOM 1937 C C . ALA B 1 115 ? 9.5 -33.594 -13.383 1 96.31 115 ALA B C 1
ATOM 1939 O O . ALA B 1 115 ? 8.438 -33.844 -12.82 1 96.31 115 ALA B O 1
ATOM 1940 N N . PRO B 1 116 ? 10.539 -34.469 -13.477 1 96.06 116 PRO B N 1
ATOM 1941 C CA . PRO B 1 116 ? 10.336 -35.844 -12.969 1 96.06 116 PRO B CA 1
ATOM 1942 C C . PRO B 1 116 ? 10.445 -35.906 -11.445 1 96.06 116 PRO B C 1
ATOM 1944 O O . PRO B 1 116 ? 9.984 -36.875 -10.844 1 96.06 116 PRO B O 1
ATOM 1947 N N . ASN B 1 117 ? 11.148 -34.969 -10.852 1 96 117 ASN B N 1
ATOM 1948 C CA . ASN B 1 117 ? 11.328 -34.906 -9.406 1 96 117 ASN B CA 1
ATOM 1949 C C . ASN B 1 117 ? 11.555 -33.469 -8.938 1 96 117 ASN B C 1
ATOM 1951 O O . ASN B 1 117 ? 11.711 -32.562 -9.758 1 96 117 ASN B O 1
ATOM 1955 N N . LEU B 1 118 ? 11.539 -33.344 -7.582 1 96.31 118 LEU B N 1
ATOM 1956 C CA . LEU B 1 118 ? 11.586 -32 -6.965 1 96.31 118 LEU B CA 1
ATOM 1957 C C . LEU B 1 118 ? 12.875 -31.281 -7.332 1 96.31 118 LEU B C 1
ATOM 1959 O O . LEU B 1 118 ? 12.836 -30.125 -7.742 1 96.31 118 LEU B O 1
ATOM 1963 N N . PRO B 1 119 ? 14.047 -31.891 -7.312 1 95.38 119 PRO B N 1
ATOM 1964 C CA . PRO B 1 119 ? 15.289 -31.188 -7.664 1 95.38 119 PRO B CA 1
ATOM 1965 C C . PRO B 1 119 ? 15.297 -30.688 -9.109 1 95.38 119 PRO B C 1
ATOM 1967 O O . PRO B 1 119 ? 15.891 -29.656 -9.406 1 95.38 119 PRO B O 1
ATOM 1970 N N . ALA B 1 120 ? 14.617 -31.312 -9.969 1 96.25 120 ALA B N 1
ATOM 1971 C CA . ALA B 1 120 ? 14.602 -30.953 -11.383 1 96.25 120 ALA B CA 1
ATOM 1972 C C . ALA B 1 120 ? 13.859 -29.641 -11.617 1 96.25 120 ALA B C 1
ATOM 1974 O O . ALA B 1 120 ? 14.094 -28.969 -12.625 1 96.25 120 ALA B O 1
ATOM 1975 N N . VAL B 1 121 ? 12.992 -29.312 -10.719 1 97.19 121 VAL B N 1
ATOM 1976 C CA . VAL B 1 121 ? 12.242 -28.062 -10.844 1 97.19 121 VAL B CA 1
ATOM 1977 C C . VAL B 1 121 ? 13.172 -26.875 -10.617 1 97.19 121 VAL B C 1
ATOM 1979 O O . VAL B 1 121 ? 13.039 -25.844 -11.281 1 97.19 121 VAL B O 1
ATOM 1982 N N . PHE B 1 122 ? 14.117 -27.078 -9.742 1 95.19 122 PHE B N 1
ATOM 1983 C CA . PHE B 1 122 ? 14.914 -25.953 -9.273 1 95.19 122 PHE B CA 1
ATOM 1984 C C . PHE B 1 122 ? 16.281 -25.938 -9.945 1 95.19 122 PHE B C 1
ATOM 1986 O O . PHE B 1 122 ? 17.109 -25.062 -9.664 1 95.19 122 PHE B O 1
ATOM 1993 N N . ASP B 1 123 ? 16.484 -27 -10.758 1 85.06 123 ASP B N 1
ATOM 1994 C CA . ASP B 1 123 ? 17.812 -27.141 -11.367 1 85.06 123 ASP B CA 1
ATOM 1995 C C . ASP B 1 123 ? 18.078 -26 -12.359 1 85.06 123 ASP B C 1
ATOM 1997 O O . ASP B 1 123 ? 17.312 -25.812 -13.312 1 85.06 123 ASP B O 1
ATOM 2001 N N . ASP B 1 124 ? 18.797 -25.062 -11.891 1 71.75 124 ASP B N 1
ATOM 2002 C CA . ASP B 1 124 ? 19.203 -23.984 -12.781 1 71.75 124 ASP B CA 1
ATOM 2003 C C . ASP B 1 124 ? 20.281 -24.438 -13.758 1 71.75 124 ASP B C 1
ATOM 2005 O O . ASP B 1 124 ? 21.359 -24.844 -13.344 1 71.75 124 ASP B O 1
ATOM 2009 N N . HIS B 1 125 ? 20.219 -25.531 -14.5 1 50.34 125 HIS B N 1
ATOM 2010 C CA . HIS B 1 125 ? 21.391 -25.719 -15.352 1 50.34 125 HIS B CA 1
ATOM 2011 C C . HIS B 1 125 ? 21.891 -24.391 -15.906 1 50.34 125 HIS B C 1
ATOM 2013 O O . HIS B 1 125 ? 21.109 -23.453 -16.062 1 50.34 125 HIS B O 1
#

Secondary structure (DSSP, 8-state):
-HHHHHHHHHHHHHHHHHHHHHHHHHHHHHHHHHHHHHHHHHHHHHHHHHHHHHHHHHHHHHHHHHHHHHHHHHHHHHHHHHHHHH-SPPHHHHHHHHH--HHHHHHHHHHTTT-SSHHHHH---/-HHHHHHHHHHHHHHHHHHHHHHHHHHHHHHHHHHHHHHHHHHHHHHHHHHHHHHHHHHHHHHHHHHHHHHHHHHHHHHHHHHHHH-SPPHHHHHHHHH--HHHHHHHHHHTTT-SSHHHHH---